Protein 4DRI (pdb70)

Radius of gyration: 18.86 Å; Cα contacts (8 Å, |Δi|>4): 406; chains: 2; bounding box: 32×55×46 Å

Secondary structure (DSSP, 8-state):
--SEE--TT-SSSEEEEEEE--S-S--PPTT-EEEEEEEEEETTS-EEEEGGGGTS-EEEETTSSSS-HHHHHHHTTPPTT-EEEEEE-GGGTTTTT-BTTTB-TT--EEEEEEEEEEE--/-TTS--HHHHHHHHHHHHHIIIIIT--HHHHHHHHHHHHHHHTT---SHHHHHHHHHHHHHHHHHHHHHHHHHHH--HHHHHHHHHHHHHHHHHH-

Structure (mmCIF, N/CA/C/O backbone):
data_4DRI
#
_entry.id   4DRI
#
_cell.length_a   59.503
_cell.length_b   59.554
_cell.length_c   67.787
_cell.angle_alpha   90.000
_cell.angle_beta   90.000
_cell.angle_gamma   90.000
#
_symmetry.space_group_name_H-M   'P 21 21 21'
#
loop_
_entity.id
_entity.type
_entity.pdbx_description
1 polymer 'Peptidyl-prolyl cis-trans isomerase FKBP5'
2 polymer 'Serine/threonine-protein kinase mTOR'
3 non-polymer 'RAPAMYCIN IMMUNOSUPPRESSANT DRUG'
4 water water
#
loop_
_atom_site.group_PDB
_atom_site.id
_atom_site.type_symbol
_atom_site.label_atom_id
_atom_site.label_alt_id
_atom_site.label_comp_id
_atom_site.label_asym_id
_atom_site.label_entity_id
_atom_site.label_seq_id
_atom_site.pdbx_PDB_ins_code
_atom_site.Cartn_x
_atom_site.Cartn_y
_atom_site.Cartn_z
_atom_site.occupancy
_atom_site.B_iso_or_equiv
_atom_site.auth_seq_id
_atom_site.auth_comp_id
_atom_site.auth_asym_id
_atom_site.auth_atom_id
_atom_site.pdbx_PDB_model_num
ATOM 1 N N . GLU A 1 24 ? 41.764 74.535 27.881 1.00 41.35 20 GLU A N 1
ATOM 2 C CA . GLU A 1 24 ? 40.948 73.448 27.284 1.00 36.23 20 GLU A CA 1
ATOM 3 C C . GLU A 1 24 ? 40.951 73.487 25.762 1.00 34.02 20 GLU A C 1
ATOM 4 O O . GLU A 1 24 ? 40.866 74.538 25.138 1.00 36.13 20 GLU A O 1
ATOM 10 N N . GLN A 1 25 ? 41.042 72.317 25.174 1.00 29.23 21 GLN A N 1
ATOM 11 C CA . GLN A 1 25 ? 41.056 72.201 23.737 1.00 26.64 21 GLN A CA 1
ATOM 12 C C . GLN A 1 25 ? 40.149 71.035 23.385 1.00 22.91 21 GLN A C 1
ATOM 13 O O . GLN A 1 25 ? 40.128 70.001 24.079 1.00 22.89 21 GLN A O 1
ATOM 19 N N . GLY A 1 26 ? 39.362 71.187 22.328 1.00 20.49 22 GLY A N 1
ATOM 20 C CA . GLY A 1 26 ? 38.477 70.132 21.901 1.00 17.79 22 GLY A CA 1
ATOM 21 C C . GLY A 1 26 ? 37.048 70.566 21.641 1.00 17.32 22 GLY A C 1
ATOM 22 O O . GLY A 1 26 ? 36.627 71.653 22.025 1.00 19.65 22 GLY A O 1
ATOM 23 N N . GLU A 1 27 ? 36.313 69.696 20.967 1.00 17.03 23 GLU A N 1
ATOM 24 C CA . GLU A 1 27 ? 34.923 69.951 20.586 1.00 18.55 23 GLU A CA 1
ATOM 25 C C . GLU A 1 27 ? 33.994 69.391 21.646 1.00 17.06 23 GLU A C 1
ATOM 26 O O . GLU A 1 27 ? 34.146 68.249 22.075 1.00 16.34 23 GLU A O 1
ATOM 32 N N . ASP A 1 28 ? 33.005 70.185 22.045 1.00 17.87 24 ASP A N 1
ATOM 33 C CA . ASP A 1 28 ? 32.074 69.761 23.063 1.00 18.06 24 ASP A CA 1
ATOM 34 C C . ASP A 1 28 ? 31.1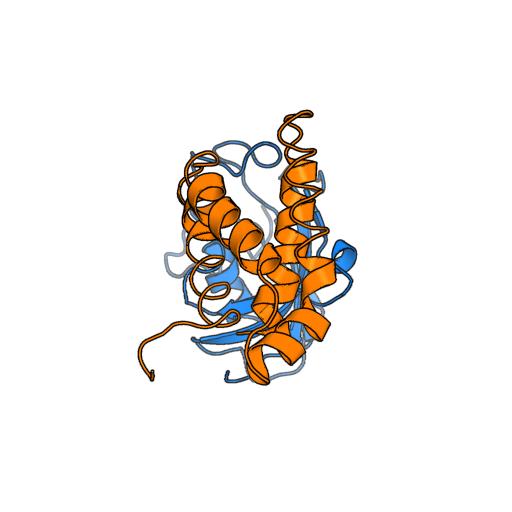41 68.749 22.449 1.00 18.35 24 ASP A C 1
ATOM 35 O O . ASP A 1 28 ? 30.433 69.065 21.473 1.00 22.20 24 ASP A O 1
ATOM 40 N N . ILE A 1 29 ? 31.157 67.539 23.014 1.00 17.14 25 ILE A N 1
ATOM 41 C CA . ILE A 1 29 ? 30.306 66.455 22.509 1.00 17.56 25 ILE A CA 1
ATOM 42 C C . ILE A 1 29 ? 29.171 66.105 23.482 1.00 18.59 25 ILE A C 1
ATOM 43 O O . ILE A 1 29 ? 28.460 65.117 23.272 1.00 20.49 25 ILE A O 1
ATOM 48 N N . THR A 1 30 ? 28.959 66.927 24.524 1.00 18.24 26 THR A N 1
ATOM 49 C CA . THR A 1 30 ? 27.885 66.641 25.465 1.00 18.70 26 THR A CA 1
ATOM 50 C C . THR A 1 30 ? 26.556 67.054 24.870 1.00 21.63 26 THR A C 1
ATOM 51 O O . THR A 1 30 ? 26.466 68.055 24.129 1.00 22.48 26 THR A O 1
ATOM 55 N N . SER A 1 31 ? 25.500 66.348 25.272 1.00 22.92 27 SER A N 1
ATOM 56 C CA . SER A 1 31 ? 24.181 66.681 24.795 1.00 27.18 27 SER A CA 1
ATOM 57 C C . SER A 1 31 ? 23.717 68.013 25.410 1.00 28.94 27 SER A C 1
ATOM 58 O O . SER A 1 31 ? 22.974 68.770 24.765 1.00 32.22 27 SER A O 1
ATOM 61 N N . LYS A 1 32 ? 24.164 68.320 26.630 1.00 28.80 28 LYS A N 1
ATOM 62 C CA . LYS A 1 32 ? 23.792 69.581 27.295 1.00 30.19 28 LYS A CA 1
ATOM 63 C C . LYS A 1 32 ? 24.607 70.782 26.816 1.00 29.54 28 LYS A C 1
ATOM 64 O O . LYS A 1 32 ? 24.272 71.938 27.161 1.00 32.03 28 LYS A O 1
ATOM 70 N N . LYS A 1 33 ? 25.664 70.507 26.043 1.00 27.73 29 LYS A N 1
ATOM 71 C CA . LYS A 1 33 ? 26.605 71.530 25.583 1.00 27.26 29 LYS A CA 1
ATOM 72 C C . LYS A 1 33 ? 27.135 72.349 26.761 1.00 26.34 29 LYS A C 1
ATOM 73 O O . LYS A 1 33 ? 27.171 73.566 26.740 1.00 30.72 29 LYS A O 1
ATOM 79 N N . ASP A 1 34 ? 27.560 71.630 27.805 1.00 23.43 30 ASP A N 1
ATOM 80 C CA . ASP A 1 34 ? 28.131 72.240 28.996 1.00 23.67 30 ASP A CA 1
ATOM 81 C C . ASP A 1 34 ? 29.673 72.125 29.075 1.00 21.68 30 ASP A C 1
ATOM 82 O O . ASP A 1 34 ? 30.271 72.378 30.136 1.00 22.64 30 ASP A O 1
ATOM 87 N N . ARG A 1 35 ? 30.315 71.744 27.965 1.00 20.55 31 ARG A N 1
ATOM 88 C CA . ARG A 1 35 ? 31.777 71.596 27.886 1.00 20.53 31 ARG A CA 1
ATOM 89 C C . ARG A 1 35 ? 32.313 70.527 28.836 1.00 18.83 31 ARG A C 1
ATOM 90 O O . ARG A 1 35 ? 33.475 70.529 29.215 1.00 20.25 31 ARG A O 1
ATOM 98 N N . GLY A 1 36 ? 31.432 69.602 29.205 1.00 16.52 32 GLY A N 1
ATOM 99 C CA . GLY A 1 36 ? 31.804 68.539 30.117 1.00 16.05 32 GLY A CA 1
ATOM 100 C C . GLY A 1 36 ? 32.693 67.444 29.556 1.00 14.49 32 GLY A C 1
ATOM 101 O O . GLY A 1 36 ? 33.373 66.803 30.330 1.00 15.45 32 GLY A O 1
ATOM 102 N N . VAL A 1 37 ? 32.652 67.286 28.233 1.00 14.07 33 VAL A N 1
ATOM 103 C CA . VAL A 1 37 ? 33.453 66.279 27.555 1.00 13.70 33 VAL A CA 1
ATOM 104 C C . VAL A 1 37 ? 33.872 66.943 26.249 1.00 13.35 33 VAL A C 1
ATOM 105 O O . VAL A 1 37 ? 33.019 67.278 25.408 1.00 15.13 33 VAL A O 1
ATOM 109 N N . LEU A 1 38 ? 35.178 67.167 26.090 1.00 14.01 34 LEU A N 1
ATOM 110 C CA . LEU A 1 38 ? 35.736 67.800 24.890 1.00 13.49 34 LEU A CA 1
ATOM 111 C C . LEU A 1 38 ? 36.598 66.790 24.106 1.00 13.10 34 LEU A C 1
ATOM 112 O O . LEU A 1 38 ? 37.448 66.118 24.715 1.00 14.32 34 LEU A O 1
ATOM 117 N N . LYS A 1 39 ? 36.315 66.656 22.801 1.00 13.75 35 LYS A N 1
ATOM 118 C CA . LYS A 1 39 ? 36.939 65.608 21.991 1.00 13.92 35 LYS A CA 1
ATOM 119 C C . LYS A 1 39 ? 37.869 66.193 20.940 1.00 14.26 35 LYS A C 1
ATOM 120 O O . LYS A 1 39 ? 37.536 67.180 20.290 1.00 15.83 35 LYS A O 1
ATOM 126 N N . ILE A 1 40 ? 38.991 65.519 20.737 1.00 13.88 36 ILE A N 1
ATOM 127 C CA . ILE A 1 40 ? 39.917 65.791 19.632 1.00 14.24 36 ILE A CA 1
ATOM 128 C C . ILE A 1 40 ? 40.175 64.454 18.887 1.00 14.28 36 ILE A C 1
ATOM 129 O O . ILE A 1 40 ? 40.454 63.414 19.537 1.00 14.58 36 ILE A O 1
ATOM 134 N N . VAL A 1 41 ? 40.100 64.482 17.560 1.00 15.29 37 VAL A N 1
ATOM 135 C CA . VAL A 1 41 ? 40.433 63.295 16.775 1.00 15.39 37 VAL A CA 1
ATOM 136 C C . VAL A 1 41 ? 41.939 63.304 16.472 1.00 15.70 37 VAL A C 1
ATOM 137 O O . VAL A 1 41 ? 42.465 64.245 15.871 1.00 17.49 37 VAL A O 1
ATOM 141 N N . LYS A 1 42 ? 42.622 62.263 16.956 1.00 14.70 38 LYS A N 1
ATOM 142 C CA . LYS A 1 42 ? 44.088 62.091 16.743 1.00 16.30 38 LYS A CA 1
ATOM 143 C C . LYS A 1 42 ? 44.386 61.236 15.533 1.00 17.05 38 LYS A C 1
ATOM 144 O O . LYS A 1 42 ? 45.371 61.483 14.828 1.00 18.15 38 LYS A O 1
ATOM 150 N N . ARG A 1 43 ? 43.505 60.269 15.267 1.00 15.76 39 ARG A N 1
ATOM 151 C CA . ARG A 1 43 ? 43.582 59.476 14.032 1.00 17.24 39 ARG A CA 1
ATOM 152 C C . ARG A 1 43 ? 42.183 59.188 13.532 1.00 16.68 39 ARG A C 1
ATOM 153 O O . ARG A 1 43 ? 41.353 58.667 14.288 1.00 16.22 39 ARG A O 1
ATOM 161 N N . VAL A 1 44 ? 41.908 59.541 12.290 1.00 17.90 40 VAL A N 1
ATOM 162 C CA . VAL A 1 44 ? 40.609 59.261 11.697 1.00 20.24 40 VAL A CA 1
ATOM 163 C C . VAL A 1 44 ? 40.427 57.756 11.514 1.00 20.66 40 VAL A C 1
ATOM 164 O O . VAL A 1 44 ? 41.355 57.061 11.087 1.00 21.70 40 VAL A O 1
ATOM 168 N N . GLY A 1 45 ? 39.235 57.257 11.842 1.00 20.35 41 GLY A N 1
ATOM 169 C CA . GLY A 1 45 ? 38.941 55.854 11.687 1.00 23.37 41 GLY A CA 1
ATOM 170 C C . GLY A 1 45 ? 38.325 55.520 10.345 1.00 27.79 41 GLY A C 1
ATOM 171 O O . GLY A 1 45 ? 38.381 56.321 9.412 1.00 27.16 41 GLY A O 1
ATOM 172 N N . ASN A 1 46 ? 37.784 54.298 10.286 1.00 30.94 42 ASN A N 1
ATOM 173 C CA . ASN A 1 46 ? 37.143 53.700 9.114 1.00 38.31 42 ASN A CA 1
ATOM 174 C C . ASN A 1 46 ? 35.793 53.172 9.559 1.00 42.10 42 ASN A C 1
ATOM 175 O O . ASN A 1 46 ? 35.678 52.001 9.912 1.00 45.95 42 ASN A O 1
ATOM 180 N N . GLY A 1 47 ? 34.780 54.019 9.582 1.00 42.64 43 GLY A N 1
ATOM 181 C CA . GLY A 1 47 ? 33.443 53.516 9.390 1.00 49.53 43 GLY A CA 1
ATOM 182 C C . GLY A 1 47 ? 32.695 54.467 8.499 1.00 52.37 43 GLY A C 1
ATOM 183 O O . GLY A 1 47 ? 33.274 55.355 7.864 1.00 51.71 43 GLY A O 1
ATOM 184 N N . GLU A 1 48 ? 31.405 54.221 8.405 1.00 45.18 44 GLU A N 1
ATOM 185 C CA . GLU A 1 48 ? 30.452 55.299 8.462 1.00 45.64 44 GLU A CA 1
ATOM 186 C C . GLU A 1 48 ? 29.997 55.133 9.906 1.00 41.22 44 GLU A C 1
ATOM 187 O O . GLU A 1 48 ? 29.639 56.095 10.584 1.00 42.12 44 GLU A O 1
ATOM 189 N N . GLU A 1 49 ? 30.130 53.903 10.407 1.00 37.24 45 GLU A N 1
ATOM 190 C CA . GLU A 1 49 ? 29.383 53.438 11.565 1.00 33.16 45 GLU A CA 1
ATOM 191 C C . GLU A 1 49 ? 30.065 53.735 12.878 1.00 29.14 45 GLU A C 1
ATOM 192 O O . GLU A 1 49 ? 31.261 53.541 13.033 1.00 28.17 45 GLU A O 1
ATOM 194 N N . THR A 1 50 ? 29.265 54.178 13.838 1.00 27.03 46 THR A N 1
ATOM 195 C CA . THR A 1 50 ? 29.703 54.341 15.229 1.00 23.36 46 THR A CA 1
ATOM 196 C C . THR A 1 50 ? 28.986 53.215 15.996 1.00 22.24 46 THR A C 1
ATOM 197 O O . THR A 1 50 ? 27.948 52.725 15.547 1.00 23.16 46 THR A O 1
ATOM 201 N N . PRO A 1 51 ? 29.545 52.784 17.128 1.00 19.15 47 PRO A N 1
ATOM 202 C CA . PRO A 1 51 ? 28.867 51.717 17.912 1.00 19.75 47 PRO A CA 1
ATOM 203 C C . PRO A 1 51 ? 27.538 52.115 18.464 1.00 19.75 47 PRO A C 1
ATOM 204 O O . PRO A 1 51 ? 27.283 53.295 18.751 1.00 21.86 47 PRO A O 1
ATOM 208 N N . MET A 1 52 ? 26.669 51.130 18.582 1.00 19.14 48 MET A N 1
ATOM 209 C CA . MET A 1 52 ? 25.323 51.354 19.061 1.00 19.54 48 MET A CA 1
ATOM 210 C C . MET A 1 52 ? 25.184 50.983 20.525 1.00 16.48 48 MET A C 1
ATOM 211 O O . MET A 1 52 ? 26.025 50.257 21.082 1.00 16.20 48 MET A O 1
ATOM 216 N N . ILE A 1 53 ? 24.097 51.446 21.131 1.00 16.85 49 ILE A N 1
ATOM 217 C CA . ILE A 1 53 ? 23.849 51.149 22.543 1.00 16.21 49 ILE A CA 1
ATOM 218 C C . ILE A 1 53 ? 23.952 49.634 22.738 1.00 16.37 49 ILE A C 1
ATOM 219 O O . ILE A 1 53 ? 23.411 48.857 21.961 1.00 17.74 49 ILE A O 1
ATOM 224 N N . GLY A 1 54 ? 24.649 49.235 23.792 1.00 16.98 50 GLY A N 1
ATOM 225 C CA . GLY A 1 54 ? 24.742 47.816 24.138 1.00 17.51 50 GLY A CA 1
ATOM 226 C C . GLY A 1 54 ? 25.832 47.054 23.425 1.00 16.32 50 GLY A C 1
ATOM 227 O O . GLY A 1 54 ? 26.080 45.883 23.766 1.00 19.47 50 GLY A O 1
ATOM 228 N N . ASP A 1 55 ? 26.424 47.653 22.414 1.00 14.80 51 ASP A N 1
ATOM 229 C CA . ASP A 1 55 ? 27.497 46.948 21.692 1.00 15.69 51 ASP A CA 1
ATOM 230 C C . ASP A 1 55 ? 28.620 46.626 22.643 1.00 16.06 51 ASP A C 1
ATOM 231 O O . ASP A 1 55 ? 28.934 47.411 23.580 1.00 15.98 51 ASP A O 1
ATOM 236 N N . LYS A 1 56 ? 29.321 45.522 22.337 1.00 16.70 52 LYS A N 1
ATOM 237 C CA . LYS A 1 56 ? 30.583 45.209 23.038 1.00 16.57 52 LYS A CA 1
ATOM 238 C C . LYS A 1 56 ? 31.661 45.948 22.279 1.00 15.96 52 LYS A C 1
ATOM 239 O O . LYS A 1 56 ? 31.829 45.784 21.077 1.00 17.86 52 LYS A O 1
ATOM 245 N N . VAL A 1 57 ? 32.419 46.747 23.028 1.00 15.69 53 VAL A N 1
ATOM 246 C CA . VAL A 1 57 ? 33.395 47.613 22.416 1.00 16.46 53 VAL A CA 1
ATOM 247 C C . VAL A 1 57 ? 34.773 47.206 22.948 1.00 15.85 53 VAL A C 1
ATOM 248 O O . VAL A 1 57 ? 34.903 46.880 24.128 1.00 17.62 53 VAL A O 1
ATOM 252 N N . TYR A 1 58 ? 35.775 47.240 22.082 1.00 15.03 54 TYR A N 1
ATOM 253 C CA . TYR A 1 58 ? 37.144 46.827 22.417 1.00 16.20 54 TYR A CA 1
ATOM 254 C C . TYR A 1 58 ? 38.048 48.008 22.150 1.00 15.51 54 TYR A C 1
ATOM 255 O O . TYR A 1 58 ? 38.057 48.503 21.000 1.00 16.03 54 TYR A O 1
ATOM 264 N N . VAL A 1 59 ? 38.822 48.429 23.152 1.00 14.21 55 VAL A N 1
ATOM 265 C CA . VAL A 1 59 ? 39.652 49.643 23.014 1.00 14.11 55 VAL A CA 1
ATOM 266 C C . VAL A 1 59 ? 41.010 49.427 23.605 1.00 14.45 55 VAL A C 1
ATOM 267 O O . VAL A 1 59 ? 41.231 48.502 24.412 1.00 16.03 55 VAL A O 1
ATOM 271 N N . HIS A 1 60 ? 41.963 50.258 23.183 1.00 13.13 56 HIS A N 1
ATOM 272 C CA . HIS A 1 60 ? 43.112 50.559 24.052 1.00 15.16 56 HIS A CA 1
ATOM 273 C C . HIS A 1 60 ? 42.975 51.970 24.552 1.00 14.38 56 HIS A C 1
ATOM 274 O O . HIS A 1 60 ? 42.301 52.805 23.950 1.00 13.87 56 HIS A O 1
ATOM 281 N N . TYR A 1 61 ? 43.577 52.244 25.705 1.00 13.12 57 TYR A N 1
ATOM 282 C CA . TYR A 1 61 ? 43.434 53.588 26.266 1.00 11.89 57 TYR A CA 1
ATOM 283 C C . TYR A 1 61 ? 44.581 53.924 27.195 1.00 11.56 57 TYR A C 1
ATOM 284 O O . TYR A 1 61 ? 45.302 53.058 27.697 1.00 13.03 57 TYR A O 1
ATOM 293 N N . LYS A 1 62 ? 44.718 55.216 27.417 1.00 11.71 58 LYS A N 1
ATOM 294 C CA . LYS A 1 62 ? 45.645 55.757 28.439 1.00 13.19 58 LYS A CA 1
ATOM 295 C C . LYS A 1 62 ? 44.855 56.837 29.179 1.00 12.94 58 LYS A C 1
ATOM 296 O O . LYS A 1 62 ? 44.155 57.624 28.518 1.00 13.76 58 LYS A O 1
ATOM 302 N N . GLY A 1 63 ? 45.039 56.936 30.496 1.00 12.16 59 GLY A N 1
ATOM 303 C CA . GLY A 1 63 ? 44.358 57.930 31.299 1.00 11.82 59 GLY A CA 1
ATOM 304 C C . GLY A 1 63 ? 45.400 58.753 32.006 1.00 12.73 59 GLY A C 1
ATOM 305 O O . GLY A 1 63 ? 46.352 58.198 32.579 1.00 13.89 59 GLY A O 1
ATOM 306 N N . LYS A 1 64 ? 45.183 60.054 32.014 1.00 12.46 60 LYS A N 1
ATOM 307 C CA . LYS A 1 64 ? 46.085 61.027 32.676 1.00 13.34 60 LYS A CA 1
ATOM 308 C C . LYS A 1 64 ? 45.299 62.062 33.467 1.00 13.68 60 LYS A C 1
ATOM 309 O O . LYS A 1 64 ? 44.164 62.402 33.093 1.00 14.60 60 LYS A O 1
ATOM 315 N N . LEU A 1 65 ? 45.876 62.529 34.571 1.00 15.24 61 LEU A N 1
ATOM 316 C CA . LEU A 1 65 ? 45.310 63.652 35.297 1.00 16.14 61 LEU A CA 1
ATOM 317 C C . LEU A 1 65 ? 45.629 64.933 34.532 1.00 19.11 61 LEU A C 1
ATOM 318 O O . LEU A 1 65 ? 46.420 64.926 33.570 1.00 19.95 61 LEU A O 1
ATOM 323 N N . SER A 1 66 ? 45.069 66.047 35.000 1.00 20.84 62 SER A N 1
ATOM 324 C CA . SER A 1 66 ? 45.135 67.317 34.269 1.00 24.53 62 SER A CA 1
ATOM 325 C C . SER A 1 66 ? 46.559 67.857 34.237 1.00 26.46 62 SER A C 1
ATOM 326 O O . SER A 1 66 ? 46.870 68.762 33.441 1.00 29.66 62 SER A O 1
ATOM 329 N N . ASN A 1 67 ? 47.427 67.371 35.124 1.00 26.06 63 ASN A N 1
ATOM 330 C CA . ASN A 1 67 ? 48.820 67.771 35.123 1.00 28.08 63 ASN A CA 1
ATOM 331 C C . ASN A 1 67 ? 49.693 66.870 34.267 1.00 27.34 63 ASN A C 1
ATOM 332 O O . ASN A 1 67 ? 50.918 67.008 34.261 1.00 29.06 63 ASN A O 1
ATOM 337 N N . GLY A 1 68 ? 49.049 65.939 33.564 1.00 25.23 64 GLY A N 1
ATOM 338 C CA . GLY A 1 68 ? 49.724 65.026 32.631 1.00 25.83 64 GLY A CA 1
ATOM 339 C C . GLY A 1 68 ? 50.253 63.736 33.244 1.00 25.68 64 GLY A C 1
ATOM 340 O O . GLY A 1 68 ? 50.864 62.924 32.563 1.00 27.30 64 GLY A O 1
ATOM 341 N N . LYS A 1 69 ? 50.022 63.551 34.532 1.00 23.98 65 LYS A N 1
ATOM 342 C CA . LYS A 1 69 ? 50.435 62.321 35.184 1.00 24.53 65 LYS A CA 1
ATOM 343 C C . LYS A 1 69 ? 49.548 61.138 34.756 1.00 22.28 65 LYS A C 1
ATOM 344 O O . LYS A 1 69 ? 48.345 61.155 34.947 1.00 19.86 65 LYS A O 1
ATOM 350 N N . LYS A 1 70 ? 50.173 60.089 34.236 1.00 22.13 66 LYS A N 1
ATOM 351 C CA . LYS A 1 70 ? 49.468 58.866 33.864 1.00 21.33 66 LYS A CA 1
ATOM 352 C C . LYS A 1 70 ? 48.934 58.177 35.101 1.00 20.46 66 LYS A C 1
ATOM 353 O O . LYS A 1 70 ? 49.667 57.983 36.104 1.00 22.19 66 LYS A O 1
ATOM 359 N N . PHE A 1 71 ? 47.682 57.730 35.029 1.00 18.32 67 PHE A N 1
ATOM 360 C CA . PHE A 1 71 ? 47.135 56.862 36.067 1.00 17.32 67 PHE A CA 1
ATOM 361 C C . PHE A 1 71 ? 46.775 55.481 35.552 1.00 17.27 67 PHE A C 1
ATOM 362 O O . PHE A 1 71 ? 46.643 54.546 36.350 1.00 19.10 67 PHE A O 1
ATOM 370 N N . ASP A 1 72 ? 46.688 55.307 34.227 1.00 14.56 68 ASP A N 1
ATOM 371 C CA . ASP A 1 72 ? 46.452 53.932 33.752 1.00 15.40 68 ASP A CA 1
ATOM 372 C C . ASP A 1 72 ? 46.760 53.829 32.260 1.00 14.83 68 ASP A C 1
ATOM 373 O O . ASP A 1 72 ? 46.652 54.821 31.545 1.00 15.07 68 ASP A O 1
ATOM 378 N N . SER A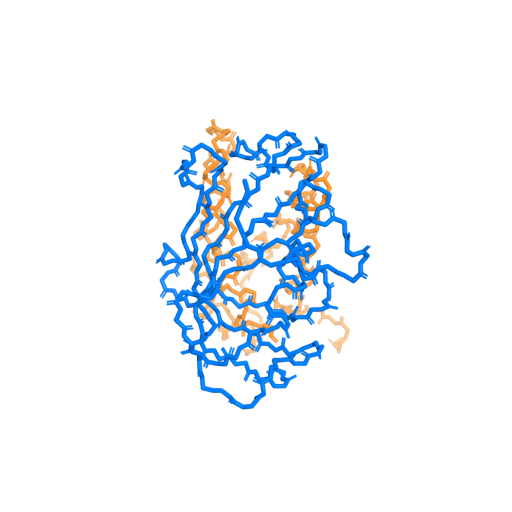 1 73 ? 47.063 52.617 31.805 1.00 15.28 69 SER A N 1
ATOM 379 C CA . SER A 1 73 ? 47.204 52.248 30.363 1.00 17.16 69 SER A CA 1
ATOM 380 C C . SER A 1 73 ? 46.666 50.857 30.164 1.00 17.46 69 SER A C 1
ATOM 381 O O . SER A 1 73 ? 47.066 49.951 30.898 1.00 19.17 69 SER A O 1
ATOM 384 N N . SER A 1 74 ? 45.758 50.676 29.203 1.00 17.18 70 SER A N 1
ATOM 385 C CA . SER A 1 74 ? 45.141 49.370 28.914 1.00 19.51 70 SER A CA 1
ATOM 386 C C . SER A 1 74 ? 46.148 48.300 28.646 1.00 21.78 70 SER A C 1
ATOM 387 O O . SER A 1 74 ? 45.891 47.124 28.943 1.00 21.60 70 SER A O 1
ATOM 390 N N . HIS A 1 75 ? 47.294 48.663 28.055 1.00 22.16 71 HIS A N 1
ATOM 391 C CA . HIS A 1 75 ? 48.279 47.682 27.630 1.00 25.45 71 HIS A CA 1
ATOM 392 C C . HIS A 1 75 ? 48.870 46.860 28.765 1.00 27.00 71 HIS A C 1
ATOM 393 O O . HIS A 1 75 ? 49.438 45.781 28.546 1.00 29.11 71 HIS A O 1
ATOM 400 N N . ASP A 1 76 ? 48.719 47.359 29.992 1.00 26.75 72 ASP A N 1
ATOM 401 C CA . ASP A 1 76 ? 49.291 46.629 31.144 1.00 28.82 72 ASP A CA 1
ATOM 402 C C . ASP A 1 76 ? 48.466 45.359 31.435 1.00 28.86 72 ASP A C 1
ATOM 403 O O . ASP A 1 76 ? 48.925 44.470 32.156 1.00 30.58 72 ASP A O 1
ATOM 408 N N . ARG A 1 77 ? 47.257 45.279 30.864 1.00 27.28 73 ARG A N 1
ATOM 409 C CA . ARG A 1 77 ? 46.426 44.053 30.990 1.00 27.50 73 ARG A CA 1
ATOM 410 C C . ARG A 1 77 ? 46.622 43.065 29.833 1.00 28.82 73 ARG A C 1
ATOM 411 O O . ARG A 1 77 ? 46.019 41.982 29.828 1.00 29.27 73 ARG A O 1
ATOM 419 N N . ASN A 1 78 ? 47.460 43.442 28.865 1.00 29.03 74 ASN A N 1
ATOM 420 C CA . ASN A 1 78 ? 47.924 42.547 27.796 1.00 31.04 74 ASN A CA 1
ATOM 421 C C . ASN A 1 78 ? 46.857 42.144 26.772 1.00 29.79 74 ASN A C 1
ATOM 422 O O . ASN A 1 78 ? 47.091 41.235 25.958 1.00 30.99 74 ASN A O 1
ATOM 427 N N . GLU A 1 79 ? 45.707 42.828 26.800 1.00 26.88 75 GLU A N 1
ATOM 428 C CA . GLU A 1 79 ? 44.673 42.611 25.768 1.00 25.86 75 GLU A CA 1
ATOM 429 C C . GLU A 1 79 ? 43.778 43.825 25.767 1.00 23.54 75 GLU A C 1
ATOM 430 O O . GLU A 1 79 ? 43.808 44.578 26.714 1.00 23.60 75 GLU A O 1
ATOM 436 N N . PRO A 1 80 ? 43.018 44.052 24.680 1.00 23.27 76 PRO A N 1
ATOM 437 C CA . PRO A 1 80 ? 42.113 45.189 24.677 1.00 19.27 76 PRO A CA 1
ATOM 438 C C . PRO A 1 80 ? 41.125 45.197 25.834 1.00 18.27 76 PRO A C 1
ATOM 439 O O . PRO A 1 80 ? 40.658 44.134 26.268 1.00 19.91 76 PRO A O 1
ATOM 443 N N . PHE A 1 81 ? 40.853 46.406 26.284 1.00 14.49 77 PHE A N 1
ATOM 444 C CA . PHE A 1 81 ? 39.833 46.631 27.314 1.00 13.97 77 PHE A CA 1
ATOM 445 C C . PHE A 1 81 ? 38.474 46.485 26.644 1.00 15.41 77 PHE A C 1
ATOM 446 O O . PHE A 1 81 ? 38.267 46.973 25.538 1.00 15.57 77 PHE A O 1
ATOM 454 N N . VAL A 1 82 ? 37.547 45.788 27.294 1.00 14.95 78 VAL A N 1
ATOM 455 C CA . VAL A 1 82 ? 36.207 45.526 26.707 1.00 15.85 78 VAL A CA 1
ATOM 456 C C . VAL A 1 82 ? 35.133 45.954 27.687 1.00 14.65 78 VAL A C 1
ATOM 457 O O . VAL A 1 82 ? 35.223 45.726 28.893 1.00 15.55 78 VAL A O 1
ATOM 461 N N . PHE A 1 83 ? 34.100 46.619 27.154 1.00 13.99 79 PHE A N 1
ATOM 462 C CA . PHE A 1 83 ? 32.943 46.940 27.985 1.00 13.74 79 PHE A CA 1
ATOM 463 C C . PHE A 1 83 ? 31.715 47.040 27.072 1.00 14.45 79 PHE A C 1
ATOM 464 O O . PHE A 1 83 ? 31.847 46.985 25.842 1.00 15.23 79 PHE A O 1
ATOM 472 N N . SER A 1 84 ? 30.523 47.082 27.656 1.00 14.67 80 SER A N 1
ATOM 473 C CA . SER A 1 84 ? 29.279 47.224 26.891 1.00 15.55 80 SER A CA 1
ATOM 474 C C . SER A 1 84 ? 28.848 48.674 26.932 1.00 15.27 80 SER A C 1
ATOM 475 O O . SER A 1 84 ? 28.706 49.250 28.015 1.00 15.04 80 SER A O 1
ATOM 478 N N . LEU A 1 85 ? 28.695 49.257 25.756 1.00 13.87 81 LEU A N 1
ATOM 479 C CA . LEU A 1 85 ? 28.451 50.695 25.617 1.00 14.39 81 LEU A CA 1
ATOM 480 C C . LEU A 1 85 ? 27.040 51.101 26.057 1.00 13.65 81 LEU A C 1
ATOM 481 O O . LEU A 1 85 ? 26.049 50.416 25.772 1.00 15.89 81 LEU A O 1
ATOM 486 N N . GLY A 1 86 ? 26.957 52.265 26.715 1.00 14.41 82 GLY A N 1
ATOM 487 C CA . GLY A 1 86 ? 25.670 52.893 27.024 1.00 17.08 82 GLY A CA 1
ATOM 488 C C . GLY A 1 86 ? 24.893 52.272 28.163 1.00 17.11 82 GLY A C 1
ATOM 489 O O . GLY A 1 86 ? 23.681 52.477 28.282 1.00 20.33 82 GLY A O 1
ATOM 490 N N . LYS A 1 87 ? 25.614 51.531 29.027 1.00 17.63 83 LYS A N 1
ATOM 491 C CA . LYS A 1 87 ? 25.040 50.831 30.176 1.00 18.93 83 LYS A CA 1
ATOM 492 C C . LYS A 1 87 ? 25.539 51.386 31.518 1.00 17.63 83 LYS A C 1
ATOM 493 O O . LYS A 1 87 ? 25.108 50.903 32.578 1.00 19.62 83 LYS A O 1
ATOM 499 N N . GLY A 1 88 ? 26.357 52.439 31.490 1.00 16.95 84 GLY A N 1
ATOM 500 C CA . GLY A 1 88 ? 26.898 52.955 32.761 1.00 17.32 84 GLY A CA 1
ATOM 501 C C . GLY A 1 88 ? 27.923 52.017 33.376 1.00 16.93 84 GLY A C 1
ATOM 502 O O . GLY A 1 88 ? 28.173 52.070 34.591 1.00 18.30 84 GLY A O 1
ATOM 503 N N . GLN A 1 89 ? 28.517 51.157 32.546 1.00 14.85 85 GLN A N 1
ATOM 504 C CA . GLN A 1 89 ? 29.6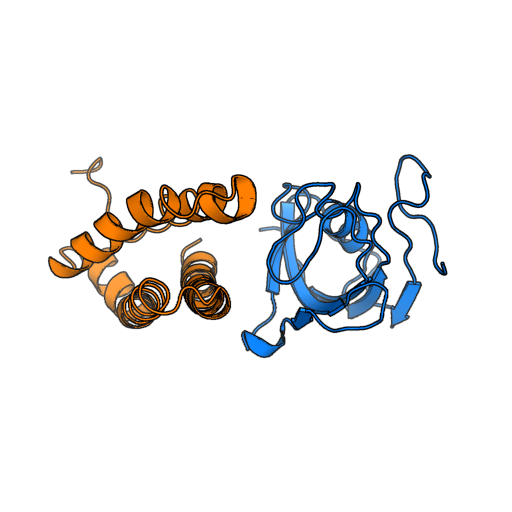01 50.313 33.073 1.00 14.87 85 GLN A CA 1
ATOM 505 C C . GLN A 1 89 ? 30.850 51.126 33.329 1.00 13.45 85 GLN A C 1
ATOM 506 O O . GLN A 1 89 ? 31.693 50.765 34.169 1.00 13.92 85 GLN A O 1
ATOM 512 N N . VAL A 1 90 ? 30.987 52.177 32.547 1.00 13.29 86 VAL A N 1
ATOM 513 C CA . VAL A 1 90 ? 32.100 53.102 32.634 1.00 12.66 86 VAL A CA 1
ATOM 514 C C . VAL A 1 90 ? 31.618 54.517 32.918 1.00 13.00 86 VAL A C 1
ATOM 515 O O . VAL A 1 90 ? 30.435 54.798 32.900 1.00 14.06 86 VAL A O 1
ATOM 519 N N . ILE A 1 91 ? 32.576 55.402 33.226 1.00 12.89 87 ILE A N 1
ATOM 520 C CA . ILE A 1 91 ? 32.180 56.796 33.515 1.00 12.16 87 ILE A CA 1
ATOM 521 C C . ILE A 1 91 ? 31.434 57.425 32.322 1.00 12.22 87 ILE A C 1
ATOM 522 O O . ILE A 1 91 ? 31.575 56.980 31.168 1.00 12.37 87 ILE A O 1
ATOM 527 N N . LYS A 1 92 ? 30.625 58.435 32.640 1.00 12.47 88 LYS A N 1
ATOM 528 C CA . LYS A 1 92 ? 29.774 59.021 31.595 1.00 13.16 88 LYS A CA 1
ATOM 529 C C . LYS A 1 92 ? 30.560 59.496 30.379 1.00 12.85 88 LYS A C 1
ATOM 530 O O . LYS A 1 92 ? 30.088 59.385 29.245 1.00 13.54 88 LYS A O 1
ATOM 536 N N . ALA A 1 93 ? 31.717 60.115 30.620 1.00 12.54 89 ALA A N 1
ATOM 537 C CA . ALA A 1 93 ? 32.479 60.629 29.494 1.00 12.56 89 ALA A CA 1
ATOM 538 C C . ALA A 1 93 ? 32.810 59.563 28.497 1.00 11.96 89 ALA A C 1
ATOM 539 O O . ALA A 1 93 ? 32.911 59.881 27.294 1.00 13.19 89 ALA A O 1
ATOM 541 N N . TRP A 1 94 ? 33.060 58.329 28.957 1.00 11.72 90 TRP A N 1
ATOM 542 C CA . TRP A 1 94 ? 33.366 57.271 28.025 1.00 11.06 90 TRP A CA 1
ATOM 543 C C . TRP A 1 94 ? 32.129 56.828 27.249 1.00 11.23 90 TRP A C 1
ATOM 544 O O . TRP A 1 94 ? 32.195 56.541 26.041 1.00 12.80 90 TRP A O 1
ATOM 555 N N . ASP A 1 95 ? 30.992 56.688 27.963 1.00 11.34 91 ASP A N 1
ATOM 556 C CA . ASP A 1 95 ? 29.753 56.256 27.240 1.00 12.85 91 ASP A CA 1
ATOM 557 C C . ASP A 1 95 ? 29.435 57.280 26.163 1.00 13.03 91 ASP A C 1
ATOM 558 O O . ASP A 1 95 ? 29.059 56.918 25.046 1.00 15.93 91 ASP A O 1
ATOM 563 N N . ILE A 1 96 ? 29.612 58.576 26.478 1.00 13.41 92 ILE A N 1
ATOM 564 C CA . ILE A 1 96 ? 29.352 59.638 25.488 1.00 13.67 92 ILE A CA 1
ATOM 565 C C . ILE A 1 96 ? 30.431 59.640 24.387 1.00 13.26 92 ILE A C 1
ATOM 566 O O . ILE A 1 96 ? 30.112 59.681 23.195 1.00 14.50 92 ILE A O 1
ATOM 571 N N . GLY A 1 97 ? 31.689 59.576 24.809 1.00 13.40 93 GLY A N 1
ATOM 572 C CA . GLY A 1 97 ? 32.782 59.708 23.829 1.00 12.89 93 GLY A CA 1
ATOM 573 C C . GLY A 1 97 ? 32.905 58.534 22.889 1.00 13.16 93 GLY A C 1
ATOM 574 O O . GLY A 1 97 ? 33.080 58.706 21.672 1.00 13.62 93 GLY A O 1
ATOM 575 N N . VAL A 1 98 ? 32.866 57.321 23.442 1.00 12.26 94 VAL A N 1
ATOM 576 C CA . VAL A 1 98 ? 33.075 56.162 22.562 1.00 12.46 94 VAL A CA 1
ATOM 577 C C . VAL A 1 98 ? 31.914 56.055 21.562 1.00 14.20 94 VAL A C 1
ATOM 578 O O . VAL A 1 98 ? 32.133 55.561 20.442 1.00 14.73 94 VAL A O 1
ATOM 582 N N . ALA A 1 99 ? 30.703 56.464 21.957 1.00 14.04 95 ALA A N 1
ATOM 583 C CA . ALA A 1 99 ? 29.572 56.412 21.021 1.00 14.38 95 ALA A CA 1
ATOM 584 C C . ALA A 1 99 ? 29.749 57.278 19.751 1.00 15.89 95 ALA A C 1
ATOM 585 O O . ALA A 1 99 ? 29.003 57.133 18.786 1.00 17.57 95 ALA A O 1
ATOM 587 N N . THR A 1 100 ? 30.704 58.217 19.805 1.00 15.45 96 THR A N 1
ATOM 588 C CA . THR A 1 100 ? 30.960 59.088 18.657 1.00 16.09 96 THR A CA 1
ATOM 589 C C . THR A 1 100 ? 32.080 58.587 17.761 1.00 15.50 96 THR A C 1
ATOM 590 O O . THR A 1 100 ? 32.348 59.209 16.741 1.00 17.65 96 THR A O 1
ATOM 594 N N . MET A 1 101 ? 32.746 57.511 18.163 1.00 15.40 97 MET A N 1
ATOM 595 C CA . MET A 1 101 ? 33.946 57.059 17.442 1.00 15.47 97 MET A CA 1
ATOM 596 C C . MET A 1 101 ? 33.659 56.065 16.317 1.00 16.81 97 MET A C 1
ATOM 597 O O . MET A 1 101 ? 32.734 55.275 16.408 1.00 17.56 97 MET A O 1
ATOM 602 N N . LYS A 1 102 ? 34.529 56.052 15.319 1.00 17.40 98 LYS A N 1
ATOM 603 C CA . LYS A 1 102 ? 34.532 55.046 14.261 1.00 18.78 98 LYS A CA 1
ATOM 604 C C . LYS A 1 102 ? 35.617 54.001 14.527 1.00 17.98 98 LYS A C 1
ATOM 605 O O . LYS A 1 102 ? 36.590 54.267 15.226 1.00 17.29 98 LYS A O 1
ATOM 611 N N . LYS A 1 103 ? 35.450 52.809 13.971 1.00 19.15 99 LYS A N 1
ATOM 612 C CA . LYS A 1 103 ? 36.455 51.780 14.101 1.00 19.24 99 LYS A CA 1
ATOM 613 C C . LYS A 1 103 ? 37.794 52.282 13.573 1.00 18.64 99 LYS A C 1
ATOM 614 O O . LYS A 1 103 ? 37.858 52.847 12.492 1.00 21.08 99 LYS A O 1
ATOM 620 N N . GLY A 1 104 ? 38.834 52.082 14.376 1.00 18.21 100 GLY A N 1
ATOM 621 C CA . GLY A 1 104 ? 40.169 52.510 14.015 1.00 18.28 100 GLY A CA 1
ATOM 622 C C . GLY A 1 104 ? 40.502 53.915 14.496 1.00 18.91 100 GLY A C 1
ATOM 623 O O . GLY A 1 104 ? 41.668 54.321 14.407 1.00 19.58 100 GLY A O 1
ATOM 624 N N . GLU A 1 105 ? 39.506 54.664 14.952 1.00 16.58 101 GLU A N 1
ATOM 625 C CA . GLU A 1 105 ? 39.768 56.035 15.391 1.00 16.22 101 GLU A CA 1
ATOM 626 C C . GLU A 1 105 ? 40.570 56.044 16.671 1.00 15.25 101 GLU A C 1
ATOM 627 O O . GLU A 1 105 ? 40.364 55.206 17.545 1.00 14.59 101 GLU A O 1
ATOM 633 N N . ILE A 1 106 ? 41.396 57.075 16.811 1.00 14.56 102 ILE A N 1
ATOM 634 C CA . ILE A 1 106 ? 41.975 57.432 18.107 1.00 13.94 102 ILE A CA 1
ATOM 635 C C . ILE A 1 106 ? 41.487 58.822 18.449 1.00 13.86 102 ILE A C 1
ATOM 636 O O . ILE A 1 106 ? 41.662 59.742 17.613 1.00 14.36 102 ILE A O 1
ATOM 641 N N . CYS A 1 107 ? 40.960 58.998 19.665 1.00 12.77 103 CYS A N 1
ATOM 642 C CA . CYS A 1 107 ? 40.603 60.344 20.074 1.00 14.49 103 CYS A CA 1
ATOM 643 C C . CYS A 1 107 ? 41.141 60.637 21.459 1.00 12.58 103 CYS A C 1
ATOM 644 O O . CYS A 1 107 ? 41.548 59.726 22.170 1.00 14.01 103 CYS A O 1
ATOM 647 N N . HIS A 1 108 ? 41.210 61.921 21.787 1.00 12.18 104 HIS A N 1
ATOM 648 C CA . HIS A 1 108 ? 41.488 62.400 23.147 1.00 12.46 104 HIS A CA 1
ATOM 649 C C . HIS A 1 108 ? 40.211 62.968 23.712 1.00 12.17 104 HIS A C 1
ATOM 650 O O . HIS A 1 108 ? 39.485 63.677 22.969 1.00 13.01 104 HIS A O 1
ATOM 657 N N . LEU A 1 109 ? 39.896 62.62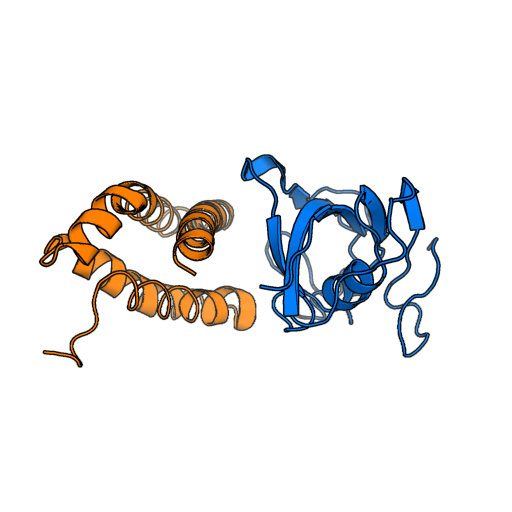0 24.962 1.00 12.13 105 LEU A N 1
ATOM 658 C CA . LEU A 1 109 ? 38.753 63.199 25.664 1.00 12.09 105 LEU A CA 1
ATOM 659 C C . LEU A 1 109 ? 39.208 63.919 26.898 1.00 12.83 105 LEU A C 1
ATOM 660 O O . LEU A 1 109 ? 39.984 63.366 27.702 1.00 14.24 105 LEU A O 1
ATOM 665 N N A LEU A 1 110 ? 38.804 65.176 27.045 0.70 12.74 106 LEU A N 1
ATOM 666 N N B LEU A 1 110 ? 38.676 65.116 27.091 0.30 13.14 106 LEU A N 1
ATOM 667 C CA A LEU A 1 110 ? 38.926 65.887 28.291 0.70 13.49 106 LEU A CA 1
ATOM 668 C CA B LEU A 1 110 ? 38.917 65.921 28.264 0.30 13.59 106 LEU A CA 1
ATOM 669 C C A LEU A 1 110 ? 37.589 65.727 29.002 0.70 13.96 106 LEU A C 1
ATOM 670 C C B LEU A 1 110 ? 37.623 65.921 29.077 0.30 13.60 106 LEU A C 1
ATOM 671 O O A LEU A 1 110 ? 36.514 66.024 28.411 0.70 12.63 106 LEU A O 1
ATOM 672 O O B LEU A 1 110 ? 36.632 66.510 28.626 0.30 12.68 106 LEU A O 1
ATOM 681 N N . CYS A 1 111 ? 37.643 65.258 30.248 1.00 13.96 107 CYS A N 1
ATOM 682 C CA . CYS A 1 111 ? 36.450 64.843 30.979 1.00 14.06 107 CYS A CA 1
ATOM 683 C C . CYS A 1 111 ? 36.332 65.614 32.277 1.00 14.43 107 CYS A C 1
ATOM 684 O O . CYS A 1 111 ? 37.107 65.384 33.212 1.00 14.81 107 CYS A O 1
ATOM 687 N N . LYS A 1 112 ? 35.392 66.550 32.347 1.00 14.22 108 LYS A N 1
ATOM 688 C CA . LYS A 1 112 ? 35.135 67.285 33.614 1.00 15.57 108 LYS A CA 1
ATOM 689 C C . LYS A 1 112 ? 34.616 66.320 34.700 1.00 13.78 108 LYS A C 1
ATOM 690 O O . LYS A 1 112 ? 34.099 65.267 34.376 1.00 14.43 108 LYS A O 1
ATOM 696 N N . PRO A 1 113 ? 34.817 66.657 35.971 1.00 15.46 109 PRO A N 1
ATOM 697 C CA . PRO A 1 113 ? 34.451 65.696 37.029 1.00 16.51 109 PRO A CA 1
ATOM 698 C C . PRO A 1 113 ? 33.002 65.224 37.010 1.00 16.66 109 PRO A C 1
ATOM 699 O O . PRO A 1 113 ? 32.732 64.075 37.421 1.00 16.27 109 PRO A O 1
ATOM 703 N N . GLU A 1 114 ? 32.082 66.070 36.547 1.00 17.62 110 GLU A N 1
ATOM 704 C CA . GLU A 1 114 ? 30.681 65.701 36.485 1.00 18.20 110 GLU A CA 1
ATOM 705 C C . GLU A 1 114 ? 30.451 64.577 35.512 1.00 18.00 110 GLU A C 1
ATOM 706 O O . GLU A 1 114 ? 29.417 63.913 35.591 1.00 19.67 110 GLU A O 1
ATOM 712 N N . TYR A 1 115 ? 31.411 64.323 34.606 1.00 14.73 111 TYR A N 1
ATOM 713 C CA . TYR A 1 115 ? 31.306 63.254 33.637 1.00 14.63 111 TYR A CA 1
ATOM 714 C C . TYR A 1 115 ? 32.341 62.140 33.938 1.00 13.39 111 TYR A C 1
ATOM 715 O O . TYR A 1 115 ? 32.607 61.272 33.083 1.00 13.47 111 TYR A O 1
ATOM 724 N N . ALA A 1 116 ? 32.910 62.183 35.150 1.00 13.48 112 ALA A N 1
ATOM 725 C CA . ALA A 1 116 ? 33.988 61.245 35.507 1.00 14.08 112 ALA A CA 1
ATOM 726 C C . ALA A 1 116 ? 33.671 60.795 36.958 1.00 13.96 112 ALA A C 1
ATOM 727 O O . ALA A 1 116 ? 32.646 60.146 37.160 1.00 16.58 112 ALA A O 1
ATOM 729 N N . TYR A 1 117 ? 34.498 61.143 37.950 1.00 13.82 113 TYR A N 1
ATOM 730 C CA . TYR A 1 117 ? 34.309 60.572 39.285 1.00 14.56 113 TYR A CA 1
ATOM 731 C C . TYR A 1 117 ? 33.825 61.590 40.293 1.00 16.56 113 TYR A C 1
ATOM 732 O O . TYR A 1 117 ? 33.722 61.297 41.465 1.00 17.42 113 TYR A O 1
ATOM 741 N N . GLY A 1 118 ? 33.513 62.803 39.828 1.00 17.19 114 GLY A N 1
ATOM 742 C CA . GLY A 1 118 ? 32.802 63.744 40.716 1.00 18.55 114 GLY A CA 1
ATOM 743 C C . GLY A 1 118 ? 33.531 64.047 42.009 1.00 19.68 114 GLY A C 1
ATOM 744 O O . GLY A 1 118 ? 34.766 64.130 42.049 1.00 19.77 114 GLY A O 1
ATOM 745 N N . SER A 1 119 ? 32.767 64.302 43.077 1.00 22.88 115 SER A N 1
ATOM 746 C CA . SER A 1 119 ? 33.395 64.654 44.355 1.00 25.21 115 SER A CA 1
ATOM 747 C C . SER A 1 119 ? 34.035 63.449 45.049 1.00 25.05 115 SER A C 1
ATOM 748 O O . SER A 1 119 ? 34.939 63.613 45.849 1.00 26.42 115 SER A O 1
ATOM 751 N N . ALA A 1 120 ? 33.599 62.235 44.712 1.00 25.84 116 ALA A N 1
ATOM 752 C CA . ALA A 1 120 ? 34.154 61.064 45.414 1.00 25.56 116 ALA A CA 1
ATOM 753 C C . ALA A 1 120 ? 35.528 60.654 44.884 1.00 23.79 116 ALA A C 1
ATOM 754 O O . ALA A 1 120 ? 36.331 60.078 45.605 1.00 24.74 116 ALA A O 1
ATOM 756 N N . GLY A 1 121 ? 35.836 60.959 43.630 1.00 20.99 117 GLY A N 1
ATOM 757 C CA . GLY A 1 121 ? 37.136 60.590 43.082 1.00 20.18 117 GLY A CA 1
ATOM 758 C C . GLY A 1 121 ? 37.210 59.089 42.844 1.00 19.60 117 GLY A C 1
ATOM 759 O O . GLY A 1 121 ? 36.183 58.373 42.920 1.00 20.65 117 GLY A O 1
ATOM 760 N N . SER A 1 122 ? 38.416 58.614 42.562 1.00 18.73 118 SER A N 1
ATOM 761 C CA . SER A 1 122 ? 38.676 57.176 42.467 1.00 19.81 118 SER A CA 1
ATOM 762 C C . SER A 1 122 ? 40.019 56.992 43.147 1.00 18.42 118 SER A C 1
ATOM 763 O O . SER A 1 122 ? 41.041 56.828 42.482 1.00 17.74 118 SER A O 1
ATOM 766 N N . LEU A 1 123 ? 39.980 57.041 44.467 1.00 19.64 119 LEU A N 1
ATOM 767 C CA . LEU A 1 123 ? 41.211 57.032 45.237 1.00 20.04 119 LEU A CA 1
ATOM 768 C C . LEU A 1 123 ? 41.889 55.668 45.160 1.00 21.31 119 LEU A C 1
ATOM 769 O O . LEU A 1 123 ? 41.197 54.655 45.030 1.00 24.03 119 LEU A O 1
ATOM 774 N N . PRO A 1 124 ? 43.229 55.601 45.320 1.00 21.07 120 PRO A N 1
ATOM 775 C CA . PRO A 1 124 ? 44.158 56.709 45.617 1.00 20.15 120 PRO A CA 1
ATOM 776 C C . PRO A 1 124 ? 44.584 57.534 44.407 1.00 18.92 120 PRO A C 1
ATOM 777 O O . PRO A 1 124 ? 45.086 58.637 44.600 1.00 18.16 120 PRO A O 1
ATOM 781 N N . LYS A 1 125 ? 44.377 57.056 43.189 1.00 18.65 121 LYS A N 1
ATOM 782 C CA . LYS A 1 125 ? 44.993 57.749 42.055 1.00 17.60 121 LYS A CA 1
ATOM 783 C C . LYS A 1 125 ? 44.253 58.991 41.612 1.00 16.85 121 LYS A C 1
ATOM 784 O O . LYS A 1 125 ? 44.901 59.967 41.164 1.00 17.83 121 LYS A O 1
ATOM 790 N N . ILE A 1 126 ? 42.936 58.970 41.716 1.00 15.90 122 ILE A N 1
ATOM 791 C CA . ILE A 1 126 ? 42.138 60.086 41.199 1.00 16.31 122 ILE A CA 1
ATOM 792 C C . ILE A 1 126 ? 41.459 60.860 42.332 1.00 16.56 122 ILE A C 1
ATOM 793 O O . ILE A 1 126 ? 40.611 60.321 43.023 1.00 16.87 122 ILE A O 1
ATOM 798 N N . PRO A 1 127 ? 41.861 62.119 42.540 1.00 16.56 123 PRO A N 1
ATOM 799 C CA . PRO A 1 127 ? 41.279 62.919 43.639 1.00 17.60 123 PRO A CA 1
ATOM 800 C C . PRO A 1 127 ? 39.842 63.376 43.373 1.00 18.38 123 PRO A C 1
ATOM 801 O O . PRO A 1 127 ? 39.338 63.237 42.263 1.00 16.77 123 PRO A O 1
ATOM 805 N N . SER A 1 128 ? 39.190 63.897 44.396 1.00 19.60 124 SER A N 1
ATOM 806 C CA . SER A 1 128 ? 37.928 64.611 44.266 1.00 21.11 124 SER A CA 1
ATOM 807 C C . SER A 1 128 ? 38.024 65.720 43.202 1.00 20.35 124 SER A C 1
ATOM 808 O O . SER A 1 128 ? 39.064 66.400 43.081 1.00 20.70 124 SER A O 1
ATOM 811 N N A ASN A 1 129 ? 36.945 65.876 42.445 0.60 20.37 125 ASN A N 1
ATOM 812 N N B ASN A 1 129 ? 36.941 65.928 42.456 0.40 19.85 125 ASN A N 1
ATOM 813 C CA A ASN A 1 129 ? 36.802 67.010 41.542 0.60 20.39 125 ASN A CA 1
ATOM 814 C CA B ASN A 1 129 ? 36.821 67.068 41.523 0.40 19.18 125 ASN A CA 1
ATOM 815 C C A ASN A 1 129 ? 37.908 67.079 40.471 0.60 18.87 125 ASN A C 1
ATOM 816 C C B ASN A 1 129 ? 37.837 67.091 40.360 0.40 18.06 125 ASN A C 1
ATOM 817 O O A ASN A 1 129 ? 38.349 68.162 40.088 0.60 20.47 125 ASN A O 1
ATOM 818 O O B ASN A 1 129 ? 38.159 68.150 39.810 0.40 18.47 125 ASN A O 1
ATOM 827 N N . ALA A 1 130 ? 38.280 65.915 39.933 1.00 16.31 126 ALA A N 1
ATOM 828 C CA . ALA A 1 130 ? 39.381 65.833 38.972 1.00 14.80 126 ALA A CA 1
ATOM 829 C C . ALA A 1 130 ? 38.877 65.852 37.538 1.00 15.33 126 ALA A C 1
ATOM 830 O O . ALA A 1 130 ? 37.956 65.120 37.168 1.00 16.11 126 ALA A O 1
ATOM 832 N N . THR A 1 131 ? 39.489 66.694 36.705 1.00 15.56 127 THR A N 1
ATOM 833 C CA . THR A 1 131 ? 39.297 66.622 35.256 1.00 15.83 127 THR A CA 1
ATOM 834 C C . THR A 1 131 ? 40.295 65.596 34.719 1.00 14.70 127 THR A C 1
ATOM 835 O O . THR A 1 131 ? 41.482 65.578 35.101 1.00 16.35 127 THR A O 1
ATOM 839 N N . LEU A 1 132 ? 39.808 64.678 33.888 1.00 13.30 128 LEU A N 1
ATOM 840 C CA . LEU A 1 132 ? 40.650 63.560 33.410 1.00 12.89 128 LEU A CA 1
ATOM 841 C C . LEU A 1 132 ? 40.850 63.698 31.922 1.00 12.73 128 LEU A C 1
ATOM 842 O O . LEU A 1 132 ? 39.956 64.162 31.203 1.00 14.35 128 LEU A O 1
ATOM 847 N N . PHE A 1 133 ? 41.990 63.160 31.459 1.00 12.95 129 PHE A N 1
ATOM 848 C CA . PHE A 1 133 ? 42.291 63.090 30.038 1.00 12.61 129 PHE A CA 1
ATOM 849 C C . PHE A 1 133 ? 42.398 61.643 29.655 1.00 13.18 129 PHE A C 1
ATOM 850 O O . PHE A 1 133 ? 43.139 60.902 30.306 1.00 14.99 129 PHE A O 1
ATOM 858 N N . PHE A 1 134 ? 41.729 61.208 28.603 1.00 11.61 130 PHE A N 1
ATOM 859 C CA . PHE A 1 134 ? 41.913 59.880 28.098 1.00 12.50 130 PHE A CA 1
ATOM 860 C C . PHE A 1 134 ? 42.274 59.930 26.633 1.00 11.88 130 PHE A C 1
ATOM 861 O O . PHE A 1 134 ? 41.733 60.741 25.866 1.00 14.25 130 PHE A O 1
ATOM 869 N N . GLU A 1 135 ? 43.166 59.036 26.233 1.00 11.79 131 GLU A N 1
ATOM 870 C CA . GLU A 1 135 ? 43.349 58.712 24.802 1.00 12.79 131 GLU A CA 1
ATOM 871 C C . GLU A 1 135 ? 42.685 57.361 24.625 1.00 12.98 131 GLU A C 1
ATOM 872 O O . GLU A 1 135 ? 42.939 56.425 25.407 1.00 15.08 131 GLU A O 1
ATOM 878 N N . ILE A 1 136 ? 41.820 57.239 23.625 1.00 12.83 132 ILE A N 1
ATOM 879 C CA . ILE A 1 136 ? 41.091 55.998 23.385 1.00 12.57 132 ILE A CA 1
ATOM 880 C C . ILE A 1 136 ? 41.267 55.607 21.919 1.00 13.01 132 ILE A C 1
ATOM 881 O O . ILE A 1 136 ? 41.038 56.442 21.040 1.00 12.60 132 ILE A O 1
ATOM 886 N N . GLU A 1 137 ? 41.659 54.356 21.685 1.00 12.58 133 GLU A N 1
ATOM 887 C CA . GLU A 1 137 ? 41.692 53.774 20.320 1.00 13.29 133 GLU A CA 1
ATOM 888 C C . GLU A 1 137 ? 40.535 52.788 20.218 1.00 13.58 133 GLU A C 1
ATOM 889 O O . GLU A 1 137 ? 40.496 51.814 20.967 1.00 14.80 133 GLU A O 1
ATOM 895 N N . LEU A 1 138 ? 39.600 53.006 19.311 1.00 13.08 134 LEU A N 1
ATOM 896 C CA . LEU A 1 138 ? 38.509 52.045 19.128 1.00 14.21 134 LEU A CA 1
ATOM 897 C C . LEU A 1 138 ? 38.915 50.951 18.167 1.00 14.91 134 LEU A C 1
ATOM 898 O O . LEU A 1 138 ? 39.093 51.197 16.964 1.00 16.06 134 LEU A O 1
ATOM 903 N N . LEU A 1 139 ? 39.154 49.762 18.705 1.00 15.71 135 LEU A N 1
ATOM 904 C CA . LEU A 1 139 ? 39.624 48.618 17.908 1.00 17.76 135 LEU A CA 1
ATOM 905 C C . LEU A 1 139 ? 38.540 47.915 17.131 1.00 18.52 135 LEU A C 1
ATOM 906 O O . LEU A 1 139 ? 38.724 47.558 15.972 1.00 21.08 135 LEU A O 1
ATOM 911 N N . ASP A 1 140 ? 37.403 47.712 17.802 1.00 17.82 136 ASP A N 1
ATOM 912 C CA . ASP A 1 140 ? 36.344 46.874 17.248 1.00 18.66 136 ASP A CA 1
ATOM 913 C C . ASP A 1 140 ? 35.098 47.052 18.090 1.00 18.16 136 ASP A C 1
ATOM 914 O O . ASP A 1 140 ? 35.163 47.531 19.215 1.00 17.77 136 ASP A O 1
ATOM 919 N N . PHE A 1 141 ? 33.955 46.671 17.526 1.00 19.12 137 PHE A N 1
ATOM 920 C CA . PHE A 1 141 ? 32.723 46.633 18.285 1.00 19.88 137 PHE A CA 1
ATOM 921 C C . PHE A 1 141 ? 31.831 45.666 17.576 1.00 23.17 137 PHE A C 1
ATOM 922 O O . PHE A 1 141 ? 31.925 45.471 16.351 1.00 24.28 137 PHE A O 1
ATOM 930 N N A LYS A 1 142 ? 31.018 44.988 18.375 0.50 24.91 138 LYS A N 1
ATOM 931 N N B LYS A 1 142 ? 30.966 45.042 18.356 0.50 24.91 138 LYS A N 1
ATOM 932 C CA A LYS A 1 142 ? 30.063 44.011 17.852 0.50 27.64 138 LYS A CA 1
ATOM 933 C CA B LYS A 1 142 ? 30.025 44.078 17.801 0.50 27.72 138 LYS A CA 1
ATOM 934 C C A LYS A 1 142 ? 28.765 44.095 18.616 0.50 29.39 138 LYS A C 1
ATOM 935 C C B LYS A 1 142 ? 28.786 44.007 18.655 0.50 29.60 138 LYS A C 1
ATOM 936 O O A LYS A 1 142 ? 28.718 44.651 19.702 0.50 28.10 138 LYS A O 1
ATOM 937 O O B LYS A 1 142 ? 28.803 44.356 19.835 0.50 28.53 138 LYS A O 1
ATOM 948 N N . GLY A 1 143 ? 27.710 43.527 18.041 1.00 31.46 139 GLY A N 1
ATOM 949 C CA . GLY A 1 143 ? 26.374 43.638 18.591 1.00 37.09 139 GLY A CA 1
ATOM 950 C C . GLY A 1 143 ? 26.165 43.065 19.958 1.00 40.54 139 GLY A C 1
ATOM 951 O O . GLY A 1 143 ? 25.355 43.591 20.715 1.00 42.76 139 GLY A O 1
ATOM 952 N N . GLU A 1 144 ? 26.885 41.993 20.274 1.00 43.35 140 GLU A N 1
ATOM 953 C CA . GLU A 1 144 ? 26.893 41.451 21.630 1.00 46.58 140 GLU A CA 1
ATOM 954 C C . GLU A 1 144 ? 28.207 40.752 21.930 1.00 47.00 140 GLU A C 1
ATOM 955 O O . GLU A 1 144 ? 29.060 40.661 21.047 1.00 47.00 140 GLU A O 1
ATOM 958 N N . GLY B 2 1 ? 18.195 19.792 41.946 1.00 75.18 2017 GLY B N 1
ATOM 959 C CA . GLY B 2 1 ? 19.045 19.564 40.741 1.00 72.37 2017 GLY B CA 1
ATOM 960 C C . GLY B 2 1 ? 19.257 20.833 39.941 1.00 68.19 2017 GLY B C 1
ATOM 961 O O . GLY B 2 1 ? 20.303 21.480 40.049 1.00 64.60 2017 GLY B O 1
ATOM 962 N N . ALA B 2 2 ? 18.245 21.193 39.150 1.00 69.36 2018 ALA B N 1
ATOM 963 C CA . ALA B 2 2 ? 18.329 22.340 38.243 1.00 66.20 2018 ALA B CA 1
ATOM 964 C C . ALA B 2 2 ? 18.605 23.657 38.954 1.00 62.33 2018 ALA B C 1
ATOM 965 O O . ALA B 2 2 ? 19.229 24.539 38.374 1.00 59.37 2018 ALA B O 1
ATOM 967 N N . MET B 2 3 ? 18.138 23.783 40.197 1.00 63.60 2019 MET B N 1
ATOM 968 C CA . MET B 2 3 ? 18.277 25.032 40.960 1.00 61.86 2019 MET B CA 1
ATOM 969 C C . MET B 2 3 ? 19.642 25.214 41.634 1.00 57.35 2019 MET B C 1
ATOM 970 O O . MET B 2 3 ? 19.983 26.332 42.032 1.00 55.57 2019 MET B O 1
ATOM 975 N N . ASP B 2 4 ? 20.403 24.124 41.766 1.00 56.40 2020 ASP B N 1
ATOM 976 C CA . ASP B 2 4 ? 21.719 24.157 42.423 1.00 52.51 2020 ASP B CA 1
ATOM 977 C C . ASP B 2 4 ? 22.719 24.925 41.572 1.00 47.85 2020 ASP B C 1
ATOM 978 O O . ASP B 2 4 ? 23.039 24.486 40.468 1.00 47.10 2020 ASP B O 1
ATOM 983 N N . PRO B 2 5 ? 23.214 26.066 42.085 1.00 44.80 2021 PRO B N 1
ATOM 984 C CA . PRO B 2 5 ? 24.120 26.884 41.277 1.00 40.50 2021 PRO B CA 1
ATOM 985 C C . PRO B 2 5 ? 25.503 26.244 41.193 1.00 38.87 2021 PRO B C 1
ATOM 986 O O . PRO B 2 5 ? 25.918 25.532 42.113 1.00 40.89 2021 PRO B O 1
ATOM 990 N N . GLU B 2 6 ? 26.177 26.461 40.070 1.00 35.81 2022 GLU B N 1
ATOM 991 C CA . GLU B 2 6 ? 27.484 25.880 39.806 1.00 35.21 2022 GLU B CA 1
ATOM 992 C C . GLU B 2 6 ? 28.527 26.982 39.726 1.00 31.58 2022 GLU B C 1
ATOM 993 O O . GLU B 2 6 ? 28.178 28.159 39.679 1.00 30.51 2022 GLU B O 1
ATOM 999 N N . PHE B 2 7 ? 29.801 26.594 39.702 1.00 31.75 2023 PHE B N 1
ATOM 1000 C CA . PHE B 2 7 ? 30.901 27.562 39.724 1.00 29.16 2023 PHE B CA 1
ATOM 1001 C C . PHE B 2 7 ? 30.707 28.782 38.829 1.00 28.19 2023 PHE B C 1
ATOM 1002 O O . PHE B 2 7 ? 30.893 29.917 39.296 1.00 25.77 2023 PHE B O 1
ATOM 1010 N N . MET B 2 8 ? 30.375 28.577 37.554 1.00 29.73 2024 MET B N 1
ATOM 1011 C CA . MET B 2 8 ? 30.413 29.691 36.585 1.00 30.33 2024 MET B CA 1
ATOM 1012 C C . MET B 2 8 ? 29.406 30.784 36.932 1.00 27.64 2024 MET B C 1
ATOM 1013 O O . MET B 2 8 ? 29.740 31.968 36.942 1.00 26.09 2024 MET B O 1
ATOM 1018 N N . GLU B 2 9 ? 28.176 30.370 37.227 1.00 27.90 2025 GLU B N 1
ATOM 1019 C CA . GLU B 2 9 ? 27.126 31.284 37.640 1.00 27.50 2025 GLU B CA 1
ATOM 1020 C C . GLU B 2 9 ? 27.429 31.990 38.955 1.00 25.70 2025 GLU B C 1
ATOM 1021 O O . GLU B 2 9 ? 27.211 33.204 39.073 1.00 24.79 2025 GLU B O 1
ATOM 1027 N N A MET B 2 10 ? 27.956 31.252 39.932 0.50 25.83 2026 MET B N 1
ATOM 1028 N N B MET B 2 10 ? 27.933 31.239 39.936 0.50 25.72 2026 MET B N 1
ATOM 1029 C CA A MET B 2 10 ? 28.292 31.834 41.234 0.50 25.27 2026 MET B CA 1
ATOM 1030 C CA B MET B 2 10 ? 28.302 31.821 41.223 0.50 24.89 2026 MET B CA 1
ATOM 1031 C C A MET B 2 10 ? 29.372 32.905 41.124 0.50 22.70 2026 MET B C 1
ATOM 1032 C C B MET B 2 10 ? 29.316 32.936 41.043 0.50 22.51 2026 MET B C 1
ATOM 1033 O O A MET B 2 10 ? 29.283 33.952 41.770 0.50 22.02 2026 MET B O 1
ATOM 1034 O O B MET B 2 10 ? 29.122 34.036 41.557 0.50 21.83 2026 MET B O 1
ATOM 1043 N N . TRP B 2 11 ? 30.379 32.663 40.291 1.00 21.93 2027 TRP B N 1
ATOM 1044 C CA . TRP B 2 11 ? 31.430 33.658 40.080 1.00 20.14 2027 TRP B CA 1
ATOM 1045 C C . TRP B 2 11 ? 30.959 34.826 39.233 1.00 20.23 2027 TRP B C 1
ATOM 1046 O O . TRP B 2 11 ? 31.361 35.954 39.465 1.00 20.89 2027 TRP B O 1
ATOM 1057 N N . HIS B 2 12 ? 30.088 34.575 38.253 1.00 20.86 2028 HIS B N 1
ATOM 1058 C CA . HIS B 2 12 ? 29.636 35.661 37.400 1.00 21.82 2028 HIS B CA 1
ATOM 1059 C C . HIS B 2 12 ? 28.832 36.648 38.248 1.00 21.44 2028 HIS B C 1
ATOM 1060 O O . HIS B 2 12 ? 29.093 37.857 38.222 1.00 21.58 2028 HIS B O 1
ATOM 1067 N N . GLU B 2 13 ? 27.860 36.135 38.998 1.00 22.56 2029 GLU B N 1
ATOM 1068 C CA . GLU B 2 13 ? 27.005 36.968 39.814 1.00 23.40 2029 GLU B CA 1
ATOM 1069 C C . GLU B 2 13 ? 27.821 37.610 40.937 1.00 21.87 2029 GLU B C 1
ATOM 1070 O O . GLU B 2 13 ? 27.664 38.806 41.235 1.00 22.84 2029 GLU B O 1
ATOM 1076 N N . GLY B 2 14 ? 28.739 36.838 41.510 1.00 20.88 2030 GLY B N 1
ATOM 1077 C CA . GLY B 2 14 ? 29.507 37.308 42.660 1.00 19.94 2030 GLY B CA 1
ATOM 1078 C C . GLY B 2 14 ? 30.526 38.375 42.302 1.00 17.71 2030 GLY B C 1
ATOM 1079 O O . GLY B 2 14 ? 30.657 39.362 43.015 1.00 19.90 2030 GLY B O 1
ATOM 1080 N N . LEU B 2 15 ? 31.217 38.206 41.181 1.00 17.50 2031 LEU B N 1
ATOM 1081 C CA . LEU B 2 15 ? 32.162 39.250 40.743 1.00 16.57 2031 LEU B CA 1
ATOM 1082 C C . LEU B 2 15 ? 31.438 40.535 40.401 1.00 18.51 2031 LEU B C 1
ATOM 1083 O O . LEU B 2 15 ? 31.937 41.651 40.701 1.00 18.73 2031 LEU B O 1
ATOM 1088 N N A GLU B 2 16 ? 30.308 40.421 39.704 0.50 18.97 2032 GLU B N 1
ATOM 1089 N N B GLU B 2 16 ? 30.282 40.434 39.747 0.50 18.91 2032 GLU B N 1
ATOM 1090 C CA A GLU B 2 16 ? 29.502 41.593 39.441 0.50 20.05 2032 GLU B CA 1
ATOM 1091 C CA B GLU B 2 16 ? 29.520 41.633 39.443 0.50 19.78 2032 GLU B CA 1
ATOM 1092 C C A GLU B 2 16 ? 29.241 42.336 40.745 0.50 19.53 2032 GLU B C 1
ATOM 1093 C C B GLU B 2 16 ? 29.075 42.384 40.700 0.50 19.61 2032 GLU B C 1
ATOM 1094 O O A GLU B 2 16 ? 29.616 43.489 40.889 0.50 19.49 2032 GLU B O 1
ATOM 1095 O O B GLU B 2 16 ? 29.081 43.618 40.740 0.50 19.86 2032 GLU B O 1
ATOM 1106 N N . GLU B 2 17 ? 28.675 41.644 41.730 1.00 19.77 2033 GLU B N 1
ATOM 1107 C CA . GLU B 2 17 ? 28.277 42.281 42.968 1.00 20.58 2033 GLU B CA 1
ATOM 1108 C C . GLU B 2 17 ? 29.472 42.822 43.757 1.00 18.82 2033 GLU B C 1
ATOM 1109 O O . GLU B 2 17 ? 29.426 43.952 44.251 1.00 19.46 2033 GLU B O 1
ATOM 1115 N N . ALA B 2 18 ? 30.538 42.027 43.884 1.00 17.29 2034 ALA B N 1
ATOM 1116 C CA . ALA B 2 18 ? 31.724 42.528 44.560 1.00 16.80 2034 ALA B CA 1
ATOM 1117 C C . ALA B 2 18 ? 32.272 43.772 43.914 1.00 17.31 2034 ALA B C 1
ATOM 1118 O O . ALA B 2 18 ? 32.728 44.673 44.612 1.00 17.84 2034 ALA B O 1
ATOM 1120 N N . SER B 2 19 ? 32.217 43.849 42.578 1.00 16.78 2035 SER B N 1
ATOM 1121 C CA . SER B 2 19 ? 32.728 45.025 41.880 1.00 16.67 2035 SER B CA 1
ATOM 1122 C C . SER B 2 19 ? 31.855 46.247 42.090 1.00 17.16 2035 SER B C 1
ATOM 1123 O O . SER B 2 19 ? 32.375 47.365 42.134 1.00 17.25 2035 SER B O 1
ATOM 1126 N N . ARG B 2 20 ? 30.540 46.032 42.225 1.00 18.70 2036 ARG B N 1
ATOM 1127 C CA . ARG B 2 20 ? 29.620 47.145 42.471 1.00 19.70 2036 ARG B CA 1
ATOM 1128 C C . ARG B 2 20 ? 29.962 47.661 43.869 1.00 20.49 2036 ARG B C 1
ATOM 1129 O O . ARG B 2 20 ? 30.121 48.862 44.070 1.00 21.42 2036 ARG B O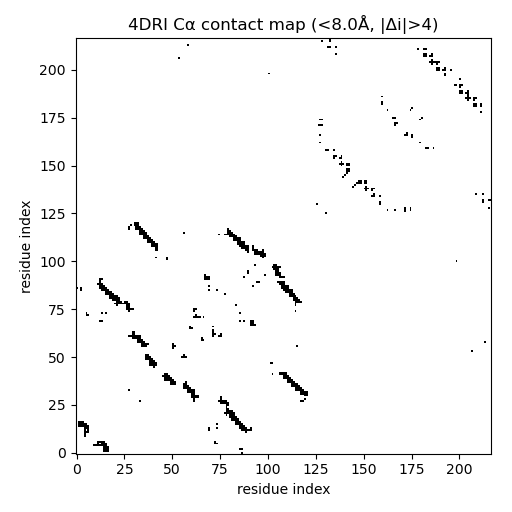 1
ATOM 1137 N N . LEU B 2 21 ? 30.154 46.754 44.825 1.00 20.70 2037 LEU B N 1
ATOM 1138 C CA . LEU B 2 21 ? 30.450 47.199 46.187 1.00 19.94 2037 LEU B CA 1
ATOM 1139 C C . LEU B 2 21 ? 31.753 47.977 46.267 1.00 19.29 2037 LEU B C 1
ATOM 1140 O O . LEU B 2 21 ? 31.796 49.003 46.964 1.00 21.55 2037 LEU B O 1
ATOM 1145 N N . TYR B 2 22 ? 32.787 47.501 45.570 1.00 17.39 2038 TYR B N 1
ATOM 1146 C CA . TYR B 2 22 ? 34.091 48.167 45.633 1.00 17.41 2038 TYR B CA 1
ATOM 1147 C C . TYR B 2 22 ? 34.161 49.441 44.781 1.00 17.52 2038 TYR B C 1
ATOM 1148 O O . TYR B 2 22 ? 34.440 50.532 45.302 1.00 18.86 2038 TYR B O 1
ATOM 1157 N N . PHE B 2 23 ? 33.923 49.320 43.474 1.00 16.30 2039 PHE B N 1
ATOM 1158 C CA . PHE B 2 23 ? 34.083 50.473 42.586 1.00 17.64 2039 PHE B CA 1
ATOM 1159 C C . PHE B 2 23 ? 32.894 51.423 42.676 1.00 20.19 2039 PHE B C 1
ATOM 1160 O O . PHE B 2 23 ? 33.081 52.614 42.549 1.00 21.95 2039 PHE B O 1
ATOM 1168 N N . GLY B 2 24 ? 31.705 50.886 42.907 1.00 21.49 2040 GLY B N 1
ATOM 1169 C CA . GLY B 2 24 ? 30.503 51.724 42.985 1.00 23.87 2040 GLY B CA 1
ATOM 1170 C C . GLY B 2 24 ? 30.327 52.371 44.350 1.00 25.91 2040 GLY B C 1
ATOM 1171 O O . GLY B 2 24 ? 30.078 53.577 44.432 1.00 28.14 2040 GLY B O 1
ATOM 1172 N N . GLU B 2 25 ? 30.485 51.576 45.411 1.00 26.85 2041 GLU B N 1
ATOM 1173 C CA . GLU B 2 25 ? 30.147 52.014 46.764 1.00 29.21 2041 GLU B CA 1
ATOM 1174 C C . GLU B 2 25 ? 31.347 52.197 47.706 1.00 29.00 2041 GLU B C 1
ATOM 1175 O O . GLU B 2 25 ? 31.164 52.580 48.879 1.00 30.84 2041 GLU B O 1
ATOM 1181 N N . ARG B 2 26 ? 32.563 51.930 47.200 1.00 26.04 2042 ARG B N 1
ATOM 1182 C CA . ARG B 2 26 ? 33.798 52.161 47.967 1.00 26.56 2042 ARG B CA 1
ATOM 1183 C C . ARG B 2 26 ? 33.785 51.348 49.273 1.00 27.39 2042 ARG B C 1
ATOM 1184 O O . ARG B 2 26 ? 34.196 51.839 50.327 1.00 29.01 2042 ARG B O 1
ATOM 1192 N N . ASN B 2 27 ? 33.321 50.103 49.172 1.00 24.33 2043 ASN B N 1
ATOM 1193 C CA . ASN B 2 27 ? 33.057 49.266 50.312 1.00 26.34 2043 ASN B CA 1
ATOM 1194 C C . ASN B 2 27 ? 33.909 48.015 50.204 1.00 24.26 2043 ASN B C 1
ATOM 1195 O O . ASN B 2 27 ? 33.450 46.965 49.713 1.00 23.77 2043 ASN B O 1
ATOM 1200 N N . VAL B 2 28 ? 35.156 48.142 50.663 1.00 24.92 2044 VAL B N 1
ATOM 1201 C CA . VAL B 2 28 ? 36.127 47.031 50.585 1.00 24.98 2044 VAL B CA 1
ATOM 1202 C C . VAL B 2 28 ? 35.681 45.858 51.465 1.00 26.16 2044 VAL B C 1
ATOM 1203 O O . VAL B 2 28 ? 35.809 44.697 51.073 1.00 24.26 2044 VAL B O 1
ATOM 1207 N N A LYS B 2 29 ? 35.146 46.167 52.642 0.50 28.41 2045 LYS B N 1
ATOM 1208 N N B LYS B 2 29 ? 35.129 46.148 52.639 0.50 28.46 2045 LYS B N 1
ATOM 1209 C CA A LYS B 2 29 ? 34.659 45.147 53.559 0.50 30.18 2045 LYS B CA 1
ATOM 1210 C CA B LYS B 2 29 ? 34.700 45.076 53.530 0.50 30.21 2045 LYS B CA 1
ATOM 1211 C C A LYS B 2 29 ? 33.606 44.272 52.870 0.50 28.87 2045 LYS B C 1
ATOM 1212 C C B LYS B 2 29 ? 33.569 44.248 52.910 0.50 29.07 2045 LYS B C 1
ATOM 1213 O O A LYS B 2 29 ? 33.734 43.043 52.835 0.50 28.36 2045 LYS B O 1
ATOM 1214 O O B LYS B 2 29 ? 33.603 43.015 52.972 0.50 28.96 2045 LYS B O 1
ATOM 1225 N N . GLY B 2 30 ? 32.595 44.922 52.294 1.00 28.39 2046 GLY B N 1
ATOM 1226 C CA . GLY B 2 30 ? 31.500 44.234 51.600 1.00 27.86 2046 GLY B CA 1
ATOM 1227 C C . GLY B 2 30 ? 32.014 43.423 50.424 1.00 24.61 2046 GLY B C 1
ATOM 1228 O O . GLY B 2 30 ? 31.593 42.288 50.189 1.00 24.16 2046 GLY B O 1
ATOM 1229 N N . MET B 2 31 ? 32.962 43.994 49.697 1.00 21.97 2047 MET B N 1
ATOM 1230 C CA . MET B 2 31 ? 33.559 43.308 48.572 1.00 20.22 2047 MET B CA 1
ATOM 1231 C C . MET B 2 31 ? 34.173 41.989 49.060 1.00 20.46 2047 MET B C 1
ATOM 1232 O O . MET B 2 31 ? 33.933 40.941 48.454 1.00 19.53 2047 MET B O 1
ATOM 1237 N N . PHE B 2 32 ? 34.921 42.050 50.157 1.00 21.88 2048 PHE B N 1
ATOM 1238 C CA . PHE B 2 32 ? 35.556 40.842 50.669 1.00 22.94 2048 PHE B CA 1
ATOM 1239 C C . PHE B 2 32 ? 34.528 39.825 51.159 1.00 24.26 2048 PHE B C 1
ATOM 1240 O O . PHE B 2 32 ? 34.722 38.620 50.992 1.00 24.65 2048 PHE B O 1
ATOM 1248 N N . GLU B 2 33 ? 33.423 40.300 51.730 1.00 25.22 2049 GLU B N 1
ATOM 1249 C CA . GLU B 2 33 ? 32.376 39.387 52.192 1.00 27.46 2049 GLU B CA 1
ATOM 1250 C C . GLU B 2 33 ? 31.747 38.577 51.048 1.00 25.72 2049 GLU B C 1
ATOM 1251 O O . GLU B 2 33 ? 31.281 37.460 51.263 1.00 29.26 2049 GLU B O 1
ATOM 1257 N N . VAL B 2 34 ? 31.755 39.138 49.838 1.00 23.99 2050 VAL B N 1
ATOM 1258 C CA . VAL B 2 34 ? 31.260 38.428 48.673 1.00 23.83 2050 VAL B CA 1
ATOM 1259 C C . VAL B 2 34 ? 32.341 37.485 48.114 1.00 22.46 2050 VAL B C 1
ATOM 1260 O O . VAL B 2 34 ? 32.047 36.332 47.788 1.00 23.95 2050 VAL B O 1
ATOM 1264 N N . LEU B 2 35 ? 33.579 37.969 48.013 1.00 21.50 2051 LEU B N 1
ATOM 1265 C CA . LEU B 2 35 ? 34.640 37.177 47.383 1.00 21.60 2051 LEU B CA 1
ATOM 1266 C C . LEU B 2 35 ? 35.090 35.979 48.207 1.00 24.14 2051 LEU B C 1
ATOM 1267 O O . LEU B 2 35 ? 35.373 34.906 47.643 1.00 24.18 2051 LEU B O 1
ATOM 1272 N N . GLU B 2 36 ? 35.153 36.126 49.532 1.00 25.18 2052 GLU B N 1
ATOM 1273 C CA . GLU B 2 36 ? 35.715 35.051 50.362 1.00 29.32 2052 GLU B CA 1
ATOM 1274 C C . GLU B 2 36 ? 34.984 33.694 50.276 1.00 30.09 2052 GLU B C 1
ATOM 1275 O O . GLU B 2 36 ? 35.638 32.665 50.121 1.00 30.15 2052 GLU B O 1
ATOM 1281 N N . PRO B 2 37 ? 33.640 33.676 50.362 1.00 30.99 2053 PRO B N 1
ATOM 1282 C CA . PRO B 2 37 ? 32.931 32.401 50.177 1.00 32.32 2053 PRO B CA 1
ATOM 1283 C C . PRO B 2 37 ? 33.112 31.779 48.783 1.00 30.94 2053 PRO B C 1
ATOM 1284 O O . PRO B 2 37 ? 33.084 30.551 48.648 1.00 34.11 2053 PRO B O 1
ATOM 1288 N N . LEU B 2 38 ? 33.298 32.620 47.762 1.00 28.07 2054 LEU B N 1
ATOM 1289 C CA . LEU B 2 38 ? 33.535 32.149 46.395 1.00 26.53 2054 LEU B CA 1
ATOM 1290 C C . LEU B 2 38 ? 34.878 31.426 46.282 1.00 26.36 2054 LEU B C 1
ATOM 1291 O O . LEU B 2 38 ? 34.967 30.375 45.659 1.00 25.48 2054 LEU B O 1
ATOM 1296 N N . HIS B 2 39 ? 35.935 31.987 46.878 1.00 24.16 2055 HIS B N 1
ATOM 1297 C CA . HIS B 2 39 ? 37.203 31.261 46.902 1.00 23.83 2055 HIS B CA 1
ATOM 1298 C C . HIS B 2 39 ? 37.101 30.003 47.759 1.00 27.15 2055 HIS B C 1
ATOM 1299 O O . HIS B 2 39 ? 37.686 28.971 47.421 1.00 27.48 2055 HIS B O 1
ATOM 1306 N N . ALA B 2 40 ? 36.351 30.089 48.859 1.00 28.02 2056 ALA B N 1
ATOM 1307 C CA . ALA B 2 40 ? 36.232 28.971 49.780 1.00 32.31 2056 ALA B CA 1
ATOM 1308 C C . ALA B 2 40 ? 35.493 27.811 49.131 1.00 34.79 2056 ALA B C 1
ATOM 1309 O O . ALA B 2 40 ? 35.766 26.670 49.457 1.00 36.73 2056 ALA B O 1
ATOM 1311 N N . MET B 2 41 ? 34.570 28.091 48.219 1.00 44.09 2057 MET B N 1
ATOM 1312 C CA . MET B 2 41 ? 33.847 27.019 47.524 1.00 45.85 2057 MET B CA 1
ATOM 1313 C C . MET B 2 41 ? 34.728 26.273 46.513 1.00 42.19 2057 MET B C 1
ATOM 1314 O O . MET B 2 41 ? 34.502 25.083 46.233 1.00 43.59 2057 MET B O 1
ATOM 1319 N N . MET B 2 42 ? 35.722 26.970 45.949 1.00 39.16 2058 MET B N 1
ATOM 1320 C CA . MET B 2 42 ? 36.626 26.348 44.972 1.00 36.91 2058 MET B CA 1
ATOM 1321 C C . MET B 2 42 ? 37.427 25.216 45.614 1.00 41.36 2058 MET B C 1
ATOM 1322 O O . MET B 2 42 ? 37.807 24.255 44.936 1.00 41.73 2058 MET B O 1
ATOM 1327 N N . GLU B 2 43 ? 37.634 25.311 46.926 1.00 45.44 2059 GLU B N 1
ATOM 1328 C CA . GLU B 2 43 ? 38.400 24.310 47.676 1.00 51.41 2059 GLU B CA 1
ATOM 1329 C C . GLU B 2 43 ? 37.756 22.916 47.694 1.00 55.24 2059 GLU B C 1
ATOM 1330 O O . GLU B 2 43 ? 38.470 21.912 47.725 1.00 58.85 2059 GLU B O 1
ATOM 1336 N N . ARG B 2 44 ? 36.422 22.851 47.655 1.00 55.47 2060 ARG B N 1
ATOM 1337 C CA . ARG B 2 44 ? 35.712 21.565 47.557 1.00 59.57 2060 ARG B CA 1
ATOM 1338 C C . ARG B 2 44 ? 35.944 20.873 46.208 1.00 57.27 2060 ARG B C 1
ATOM 1339 O O . ARG B 2 44 ? 35.721 19.671 46.083 1.00 61.07 2060 ARG B O 1
ATOM 1341 N N . GLY B 2 45 ? 36.385 21.638 45.207 1.00 52.19 2061 GLY B N 1
ATOM 1342 C CA . GLY B 2 45 ? 36.723 21.094 43.886 1.00 50.80 2061 GLY B CA 1
ATOM 1343 C C . GLY B 2 45 ? 35.526 20.943 42.959 1.00 49.74 2061 GLY B C 1
ATOM 1344 O O . GLY B 2 45 ? 34.379 20.974 43.420 1.00 51.63 2061 GLY B O 1
ATOM 1345 N N . PRO B 2 46 ? 35.782 20.752 41.642 1.00 47.78 2062 PRO B N 1
ATOM 1346 C CA . PRO B 2 46 ? 34.700 20.618 40.652 1.00 46.88 2062 PRO B CA 1
ATOM 1347 C C . PRO B 2 46 ? 33.905 19.317 40.872 1.00 51.42 2062 PRO B C 1
ATOM 1348 O O . PRO B 2 46 ? 34.494 18.250 41.098 1.00 55.20 2062 PRO B O 1
ATOM 1352 N N . GLN B 2 47 ? 32.580 19.423 40.830 1.00 51.72 2063 GLN B N 1
ATOM 1353 C CA . GLN B 2 47 ? 31.705 18.277 41.056 1.00 56.35 2063 GLN B CA 1
ATOM 1354 C C . GLN B 2 47 ? 30.942 17.922 39.781 1.00 56.62 2063 GLN B C 1
ATOM 1355 O O . GLN B 2 47 ? 30.154 16.990 39.779 1.00 61.14 2063 GLN B O 1
ATOM 1357 N N . THR B 2 48 ? 31.164 18.685 38.707 1.00 52.35 2064 THR B N 1
ATOM 1358 C CA . THR B 2 48 ? 30.508 18.449 37.406 1.00 53.20 2064 THR B CA 1
ATOM 1359 C C . THR B 2 48 ? 31.489 18.668 36.246 1.00 50.99 2064 THR B C 1
ATOM 1360 O O . THR B 2 48 ? 32.552 19.282 36.420 1.00 47.10 2064 THR B O 1
ATOM 1364 N N . LEU B 2 49 ? 31.116 18.157 35.067 1.00 53.46 2065 LEU B N 1
ATOM 1365 C CA . LEU B 2 49 ? 31.833 18.426 33.816 1.00 52.58 2065 LEU B CA 1
ATOM 1366 C C . LEU B 2 49 ? 32.052 19.934 33.591 1.00 48.97 2065 LEU B C 1
ATOM 1367 O O . LEU B 2 49 ? 33.182 20.376 33.345 1.00 46.51 2065 LEU B O 1
ATOM 1372 N N . LYS B 2 50 ? 30.981 20.721 33.708 1.00 48.68 2066 LYS B N 1
ATOM 1373 C CA . LYS B 2 50 ? 31.074 22.176 33.557 1.00 46.68 2066 LYS B CA 1
ATOM 1374 C C . LYS B 2 50 ? 32.023 22.782 34.592 1.00 42.41 2066 LYS B C 1
ATOM 1375 O O . LYS B 2 50 ? 32.815 23.674 34.257 1.00 40.56 2066 LYS B O 1
ATOM 1381 N N . GLU B 2 51 ? 31.974 22.291 35.833 1.00 41.75 2067 GLU B N 1
ATOM 1382 C CA . GLU B 2 51 ? 32.844 22.841 36.891 1.00 38.29 2067 GLU B CA 1
ATOM 1383 C C . GLU B 2 51 ? 34.324 22.490 36.689 1.00 37.67 2067 GLU B C 1
ATOM 1384 O O . GLU B 2 51 ? 35.215 23.299 36.926 1.00 33.74 2067 GLU B O 1
ATOM 1390 N N . THR B 2 52 ? 34.584 21.282 36.207 1.00 40.33 2068 THR B N 1
ATOM 1391 C CA . THR B 2 52 ? 35.950 20.857 35.918 1.00 41.43 2068 THR B CA 1
ATOM 1392 C C . THR B 2 52 ? 36.554 21.706 34.800 1.00 40.18 2068 THR B C 1
ATOM 1393 O O . THR B 2 52 ? 37.689 22.181 34.926 1.00 38.98 2068 THR B O 1
ATOM 1397 N N . SER B 2 53 ? 35.799 21.926 33.721 1.00 41.57 2069 SER B N 1
ATOM 1398 C CA . SER B 2 53 ? 36.251 22.833 32.650 1.00 41.57 2069 SER B CA 1
ATOM 1399 C C . SER B 2 53 ? 36.523 24.231 33.184 1.00 38.03 2069 SER B C 1
ATOM 1400 O O . SER B 2 53 ? 37.562 24.830 32.873 1.00 37.00 2069 SER B O 1
ATOM 1403 N N . PHE B 2 54 ? 35.572 24.748 33.963 1.00 35.93 2070 PHE B N 1
ATOM 1404 C CA . PHE B 2 54 ? 35.726 26.062 34.601 1.00 33.13 2070 PHE B CA 1
ATOM 1405 C C . PHE B 2 54 ? 36.987 26.109 35.467 1.00 32.07 2070 PHE B C 1
ATOM 1406 O O . PHE B 2 54 ? 37.779 27.048 35.373 1.00 30.57 2070 PHE B O 1
ATOM 1414 N N . ASN B 2 55 ? 37.164 25.109 36.323 1.00 32.76 2071 ASN B N 1
ATOM 1415 C CA . ASN B 2 55 ? 38.350 25.062 37.178 1.00 33.32 2071 ASN B CA 1
ATOM 1416 C C . ASN B 2 55 ? 39.671 24.949 36.395 1.00 33.52 2071 ASN B C 1
ATOM 1417 O O . ASN B 2 55 ? 40.679 25.559 36.778 1.00 33.08 2071 ASN B O 1
ATOM 1422 N N . GLN B 2 56 ? 39.667 24.165 35.316 1.00 36.00 2072 GLN B N 1
ATOM 1423 C CA . GLN B 2 56 ? 40.834 24.077 34.442 1.00 37.13 2072 GLN B CA 1
ATOM 1424 C C . GLN B 2 56 ? 41.147 25.398 33.743 1.00 36.41 2072 GLN B C 1
ATOM 1425 O O . GLN B 2 56 ? 42.311 25.764 33.602 1.00 38.27 2072 GLN B O 1
ATOM 1427 N N . ALA B 2 57 ? 40.106 26.114 33.310 1.00 34.09 2073 ALA B N 1
ATOM 1428 C CA . ALA B 2 57 ? 40.296 27.361 32.578 1.00 34.45 2073 ALA B CA 1
ATOM 1429 C C . ALA B 2 57 ? 40.691 28.483 33.521 1.00 31.59 2073 ALA B C 1
ATOM 1430 O O . ALA B 2 57 ? 41.572 29.295 33.195 1.00 33.43 2073 ALA B O 1
ATOM 1432 N N . TYR B 2 58 ? 40.047 28.530 34.685 1.00 29.38 2074 TYR B N 1
ATOM 1433 C CA . TYR B 2 58 ? 40.052 29.771 35.504 1.00 27.27 2074 TYR B CA 1
ATOM 1434 C C . TYR B 2 58 ? 40.596 29.636 36.923 1.00 26.16 2074 TYR B C 1
ATOM 1435 O O . TYR B 2 58 ? 40.842 30.621 37.585 1.00 25.70 2074 TYR B O 1
ATOM 1444 N N . GLY B 2 59 ? 40.795 28.392 37.370 1.00 29.82 2075 GLY B N 1
ATOM 1445 C CA . GLY B 2 59 ? 41.170 28.146 38.759 1.00 30.27 2075 GLY B CA 1
ATOM 1446 C C . GLY B 2 59 ? 42.469 28.794 39.192 1.00 28.68 2075 GLY B C 1
ATOM 1447 O O . GLY B 2 59 ? 42.544 29.395 40.277 1.00 26.86 2075 GLY B O 1
ATOM 1448 N N . ARG B 2 60 ? 43.496 28.676 38.344 1.00 29.99 2076 ARG B N 1
ATOM 1449 C CA . ARG B 2 60 ? 44.812 29.276 38.628 1.00 29.29 2076 ARG B CA 1
ATOM 1450 C C . ARG B 2 60 ? 44.675 30.805 38.756 1.00 25.31 2076 ARG B C 1
ATOM 1451 O O . ARG B 2 60 ? 45.229 31.440 39.686 1.00 23.08 2076 ARG B O 1
ATOM 1459 N N . ASP B 2 61 ? 43.945 31.418 37.821 1.00 23.75 2077 ASP B N 1
ATOM 1460 C CA . ASP B 2 61 ? 43.749 32.876 37.840 1.00 21.22 2077 ASP B CA 1
ATOM 1461 C C . ASP B 2 61 ? 43.039 33.344 39.124 1.00 19.37 2077 ASP B C 1
ATOM 1462 O O . ASP B 2 61 ? 43.391 34.374 39.709 1.00 19.12 2077 ASP B O 1
ATOM 1467 N N . LEU B 2 62 ? 42.014 32.592 39.528 1.00 19.70 2078 LEU B N 1
ATOM 1468 C CA . LEU B 2 62 ? 41.299 32.956 40.752 1.00 17.49 2078 LEU B CA 1
ATOM 1469 C C . LEU B 2 62 ? 42.149 32.775 41.992 1.00 18.82 2078 LEU B C 1
ATOM 1470 O O . LEU B 2 62 ? 42.095 33.592 42.887 1.00 17.98 2078 LEU B O 1
ATOM 1475 N N A MET B 2 63 ? 42.971 31.733 42.012 0.50 19.99 2079 MET B N 1
ATOM 1476 N N B MET B 2 63 ? 42.944 31.708 42.032 0.50 19.56 2079 MET B N 1
ATOM 1477 C CA A MET B 2 63 ? 43.882 31.518 43.145 0.50 21.67 2079 MET B CA 1
ATOM 1478 C CA B MET B 2 63 ? 43.887 31.513 43.147 0.50 20.33 2079 MET B CA 1
ATOM 1479 C C A MET B 2 63 ? 44.932 32.615 43.220 0.50 20.05 2079 MET B C 1
ATOM 1480 C C B MET B 2 63 ? 44.812 32.731 43.220 0.50 19.14 2079 MET B C 1
ATOM 1481 O O A MET B 2 63 ? 45.392 32.994 44.316 0.50 19.04 2079 MET B O 1
ATOM 1482 O O B MET B 2 63 ? 45.054 33.316 44.301 0.50 17.75 2079 MET B O 1
ATOM 1491 N N . GLU B 2 64 ? 45.303 33.152 42.059 1.00 17.79 2080 GLU B N 1
ATOM 1492 C CA . GLU B 2 64 ? 46.257 34.272 42.033 1.00 18.11 2080 GLU B CA 1
ATOM 1493 C C . GLU B 2 64 ? 45.565 35.541 42.532 1.00 16.18 2080 GLU B C 1
ATOM 1494 O O . GLU B 2 64 ? 46.117 36.341 43.297 1.00 16.57 2080 GLU B O 1
ATOM 1500 N N . ALA B 2 65 ? 44.336 35.764 42.087 1.00 16.08 2081 ALA B N 1
ATOM 1501 C CA . ALA B 2 65 ? 43.587 36.888 42.594 1.00 13.61 2081 ALA B CA 1
ATOM 1502 C C . ALA B 2 65 ? 43.448 36.872 44.123 1.00 14.23 2081 ALA B C 1
ATOM 1503 O O . ALA B 2 65 ? 43.619 37.915 44.772 1.00 14.20 2081 ALA B O 1
ATOM 1505 N N . GLN B 2 66 ? 43.179 35.710 44.694 1.00 14.92 2082 GLN B N 1
ATOM 1506 C CA . GLN B 2 66 ? 43.116 35.591 46.154 1.00 16.36 2082 GLN B CA 1
ATOM 1507 C C . GLN B 2 66 ? 44.476 35.926 46.792 1.00 16.85 2082 GLN B C 1
ATOM 1508 O O . GLN B 2 66 ? 44.520 36.539 47.871 1.00 17.07 2082 GLN B O 1
ATOM 1514 N N A GLU B 2 67 ? 45.571 35.537 46.144 0.70 16.98 2083 GLU B N 1
ATOM 1515 N N B GLU B 2 67 ? 45.566 35.539 46.127 0.30 16.63 2083 GLU B N 1
ATOM 1516 C CA A GLU B 2 67 ? 46.897 35.846 46.699 0.70 17.71 2083 GLU B CA 1
ATOM 1517 C CA B GLU B 2 67 ? 46.920 35.831 46.624 0.30 16.95 2083 GLU B CA 1
ATOM 1518 C C A GLU B 2 67 ? 47.081 37.370 46.741 0.70 15.81 2083 GLU B C 1
ATOM 1519 C C B GLU B 2 67 ? 47.213 37.326 46.652 0.30 15.54 2083 GLU B C 1
ATOM 1520 O O A GLU B 2 67 ? 47.542 37.914 47.743 0.70 15.34 2083 GLU B O 1
ATOM 1521 O O B GLU B 2 67 ? 47.911 37.803 47.548 0.30 15.96 2083 GLU B O 1
ATOM 1532 N N . TRP B 2 68 ? 46.672 38.060 45.685 1.00 13.93 2084 TRP B N 1
ATOM 1533 C CA . TRP B 2 68 ? 46.812 39.511 45.685 1.00 13.45 2084 TRP B CA 1
ATOM 1534 C C . TRP B 2 68 ? 45.914 40.128 46.772 1.00 15.01 2084 TRP B C 1
ATOM 1535 O O . TRP B 2 68 ? 46.308 41.106 47.418 1.00 15.81 2084 TRP B O 1
ATOM 1546 N N . CYS B 2 69 ? 44.701 39.592 46.976 1.00 14.45 2085 CYS B N 1
ATOM 1547 C CA . CYS B 2 69 ? 43.842 40.126 48.049 1.00 16.71 2085 CYS B CA 1
ATOM 1548 C C . CYS B 2 69 ? 44.462 39.892 49.436 1.00 17.91 2085 CYS B C 1
ATOM 1549 O O . CYS B 2 69 ? 44.386 40.749 50.309 1.00 18.14 2085 CYS B O 1
ATOM 1552 N N . ARG B 2 70 ? 45.045 38.716 49.661 1.00 18.07 2086 ARG B N 1
ATOM 1553 C CA . ARG B 2 70 ? 45.699 38.407 50.935 1.00 19.85 2086 ARG B CA 1
ATOM 1554 C C . ARG B 2 70 ? 46.872 39.342 51.134 1.00 19.26 2086 ARG B C 1
ATOM 1555 O O . ARG B 2 70 ? 47.122 39.800 52.257 1.00 21.93 2086 ARG B O 1
ATOM 1563 N N . LYS B 2 71 ? 47.579 39.673 50.056 1.00 17.88 2087 LYS B N 1
ATOM 1564 C CA . LYS B 2 71 ? 48.648 40.650 50.194 1.00 19.41 2087 LYS B CA 1
ATOM 1565 C C . LYS B 2 71 ? 48.096 42.026 50.579 1.00 18.72 2087 LYS B C 1
ATOM 1566 O O . LYS B 2 71 ? 48.635 42.690 51.501 1.00 20.86 2087 LYS B O 1
ATOM 1572 N N . TYR B 2 72 ? 47.046 42.456 49.879 1.00 18.06 2088 TYR B N 1
ATOM 1573 C CA . TYR B 2 72 ? 46.377 43.709 50.248 1.00 18.56 2088 TYR B CA 1
ATOM 1574 C C . TYR B 2 72 ? 46.030 43.771 51.738 1.00 20.58 2088 TYR B C 1
ATOM 1575 O O . TYR B 2 72 ? 46.158 44.828 52.367 1.00 21.41 2088 TYR B O 1
ATOM 1584 N N A MET B 2 73 ? 45.572 42.661 52.312 0.50 21.06 2089 MET B N 1
ATOM 1585 N N B MET B 2 73 ? 45.577 42.668 52.325 0.50 21.46 2089 MET B N 1
ATOM 1586 C CA A MET B 2 73 ? 45.206 42.659 53.729 0.50 24.00 2089 MET B CA 1
ATOM 1587 C CA B MET B 2 73 ? 45.186 42.702 53.737 0.50 25.12 2089 MET B CA 1
ATOM 1588 C C A MET B 2 73 ? 46.375 43.083 54.609 0.50 24.63 2089 MET B C 1
ATOM 1589 C C B MET B 2 73 ? 46.371 43.001 54.669 0.50 25.26 2089 MET B C 1
ATOM 1590 O O A MET B 2 73 ? 46.187 43.746 55.629 0.50 27.26 2089 MET B O 1
ATOM 1591 O O B MET B 2 73 ? 46.188 43.488 55.792 0.50 28.12 2089 MET B O 1
ATOM 1600 N N . LYS B 2 74 ? 47.584 42.693 54.208 1.00 22.73 2090 LYS B N 1
ATOM 1601 C CA . LYS B 2 74 ? 48.808 43.061 54.928 1.00 24.17 2090 LYS B CA 1
ATOM 1602 C C . LYS B 2 74 ? 49.367 44.437 54.484 1.00 22.38 2090 LYS B C 1
ATOM 1603 O O . LYS B 2 74 ? 49.802 45.221 55.319 1.00 23.98 2090 LYS B O 1
ATOM 1609 N N . SER B 2 75 ? 49.334 44.717 53.182 1.00 20.22 2091 SER B N 1
ATOM 1610 C CA . SER B 2 75 ? 50.000 45.927 52.681 1.00 20.49 2091 SER B CA 1
ATOM 1611 C C . SER B 2 75 ? 49.152 47.179 52.756 1.00 20.37 2091 SER B C 1
ATOM 1612 O O . SER B 2 75 ? 49.718 48.272 52.952 1.00 22.50 2091 SER B O 1
ATOM 1615 N N . GLY B 2 76 ? 47.844 47.028 52.583 1.00 21.55 2092 GLY B N 1
ATOM 1616 C CA . GLY B 2 76 ? 46.954 48.166 52.410 1.00 23.17 2092 GLY B CA 1
ATOM 1617 C C . GLY B 2 76 ? 47.199 48.919 51.106 1.00 21.68 2092 GLY B C 1
ATOM 1618 O O . GLY B 2 76 ? 46.649 49.991 50.910 1.00 24.94 2092 GLY B O 1
ATOM 1619 N N . ASN B 2 77 ? 48.068 48.387 50.238 1.00 21.79 2093 ASN B N 1
ATOM 1620 C CA . ASN B 2 77 ? 48.394 49.073 48.991 1.00 21.45 2093 ASN B CA 1
ATOM 1621 C C . ASN B 2 77 ? 47.305 48.776 47.971 1.00 20.11 2093 ASN B C 1
ATOM 1622 O O . ASN B 2 77 ? 47.155 47.619 47.565 1.00 19.03 2093 ASN B O 1
ATOM 1627 N N . VAL B 2 78 ? 46.563 49.783 47.535 1.00 20.97 2094 VAL B N 1
ATOM 1628 C CA . VAL B 2 78 ? 45.480 49.525 46.582 1.00 19.55 2094 VAL B CA 1
ATOM 1629 C C . VAL B 2 78 ? 45.955 48.915 45.256 1.00 19.08 2094 VAL B C 1
ATOM 1630 O O . VAL B 2 78 ? 45.183 48.200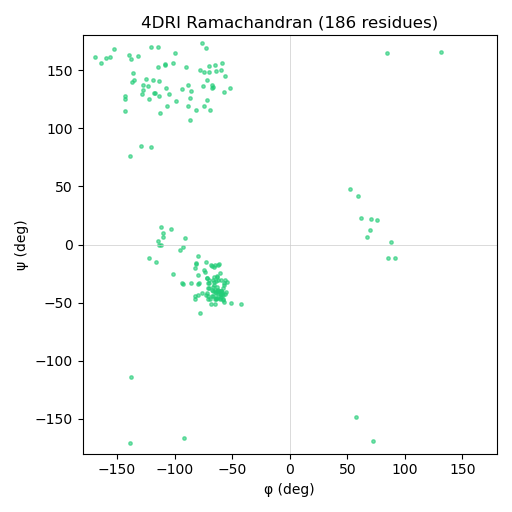 44.611 1.00 19.35 2094 VAL B O 1
ATOM 1634 N N . LYS B 2 79 ? 47.209 49.121 44.876 1.00 21.06 2095 LYS B N 1
ATOM 1635 C CA . LYS B 2 79 ? 47.751 48.483 43.684 1.00 21.55 2095 LYS B CA 1
ATOM 1636 C C . LYS B 2 79 ? 47.626 46.966 43.762 1.00 19.18 2095 LYS B C 1
ATOM 1637 O O . LYS B 2 79 ? 47.464 46.308 42.736 1.00 17.93 2095 LYS B O 1
ATOM 1643 N N . ASP B 2 80 ? 47.718 46.381 44.967 1.00 17.87 2096 ASP B N 1
ATOM 1644 C CA . ASP B 2 80 ? 47.530 44.954 45.140 1.00 16.62 2096 ASP B CA 1
ATOM 1645 C C . ASP B 2 80 ? 46.092 44.533 44.869 1.00 15.47 2096 ASP B C 1
ATOM 1646 O O . ASP B 2 80 ? 45.850 43.496 44.228 1.00 15.01 2096 ASP B O 1
ATOM 1651 N N . LEU B 2 81 ? 45.132 45.346 45.287 1.00 17.06 2097 LEU B N 1
ATOM 1652 C CA . LEU B 2 81 ? 43.769 45.035 44.985 1.00 16.15 2097 LEU B CA 1
ATOM 1653 C C . LEU B 2 81 ? 43.457 45.213 43.489 1.00 16.62 2097 LEU B C 1
ATOM 1654 O O . LEU B 2 81 ? 42.641 44.485 42.910 1.00 16.53 2097 LEU B O 1
ATOM 1659 N N . THR B 2 82 ? 44.119 46.173 42.861 1.00 15.73 2098 THR B N 1
ATOM 1660 C CA . THR B 2 82 ? 43.980 46.380 41.439 1.00 16.48 2098 THR B CA 1
ATOM 1661 C C . THR B 2 82 ? 44.466 45.175 40.638 1.00 15.02 2098 THR B C 1
ATOM 1662 O O . THR B 2 82 ? 43.858 44.796 39.651 1.00 15.12 2098 THR B O 1
ATOM 1666 N N . GLN B 2 83 ? 45.581 44.568 41.074 1.00 1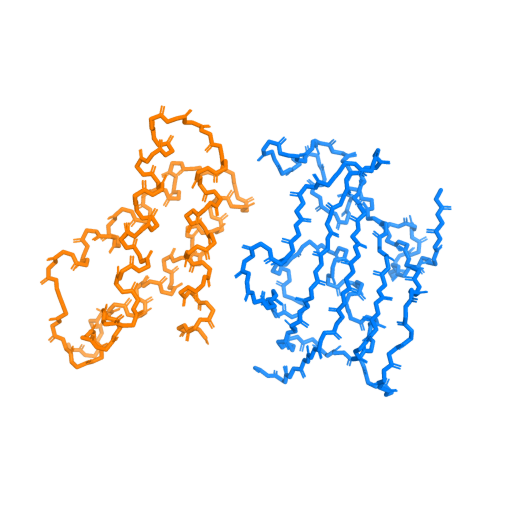4.64 2099 GLN B N 1
ATOM 1667 C CA . GLN B 2 83 ? 46.076 43.350 40.446 1.00 14.36 2099 GLN B CA 1
ATOM 1668 C C . GLN B 2 83 ? 45.023 42.278 40.553 1.00 13.62 2099 GLN B C 1
ATOM 1669 O O . GLN B 2 83 ? 44.801 41.518 39.631 1.00 14.16 2099 GLN B O 1
ATOM 1675 N N . ALA B 2 84 ? 44.381 42.166 41.722 1.00 13.37 2100 ALA B N 1
ATOM 1676 C CA . ALA B 2 84 ? 43.388 41.101 41.891 1.00 12.12 2100 ALA B CA 1
ATOM 1677 C C . ALA B 2 84 ? 42.235 41.341 40.897 1.00 11.68 2100 ALA B C 1
ATOM 1678 O O . ALA B 2 84 ? 41.764 40.419 40.244 1.00 12.82 2100 ALA B O 1
ATOM 1680 N N . TRP B 2 85 ? 41.771 42.605 40.835 1.00 12.29 2101 TRP B N 1
ATOM 1681 C CA . TRP B 2 85 ? 40.659 42.918 39.933 1.00 12.46 2101 TRP B CA 1
ATOM 1682 C C . TRP B 2 85 ? 41.014 42.758 38.464 1.00 12.82 2101 TRP B C 1
ATOM 1683 O O . TRP B 2 85 ? 40.141 42.427 37.682 1.00 13.27 2101 TRP B O 1
ATOM 1694 N N . ASP B 2 86 ? 42.295 42.937 38.087 1.00 13.24 2102 ASP B N 1
ATOM 1695 C CA . ASP B 2 86 ? 42.654 42.619 36.697 1.00 14.68 2102 ASP B CA 1
ATOM 1696 C C . ASP B 2 86 ? 42.402 41.138 36.413 1.00 14.44 2102 ASP B C 1
ATOM 1697 O O . ASP B 2 86 ? 41.934 40.782 35.321 1.00 15.68 2102 ASP B O 1
ATOM 1702 N N . LEU B 2 87 ? 42.725 40.276 37.394 1.00 14.17 2103 LEU B N 1
ATOM 1703 C CA . LEU B 2 87 ? 42.473 38.847 37.223 1.00 14.42 2103 LEU B CA 1
ATOM 1704 C C . LEU B 2 87 ? 40.982 38.518 37.275 1.00 13.45 2103 LEU B C 1
ATOM 1705 O O . LEU B 2 87 ? 40.477 37.735 36.437 1.00 14.65 2103 LEU B O 1
ATOM 1710 N N . TYR B 2 88 ? 40.254 39.098 38.232 1.00 12.81 2104 TYR B N 1
ATOM 1711 C CA . TYR B 2 88 ? 38.809 38.835 38.271 1.00 13.67 2104 TYR B CA 1
ATOM 1712 C C . TYR B 2 88 ? 38.164 39.277 36.960 1.00 13.91 2104 TYR B C 1
ATOM 1713 O O . TYR B 2 88 ? 37.277 38.582 36.439 1.00 16.02 2104 TYR B O 1
ATOM 1722 N N . TYR B 2 89 ? 38.586 40.446 36.422 1.00 14.48 2105 TYR B N 1
ATOM 1723 C CA . TYR B 2 89 ? 38.022 40.969 35.157 1.00 15.99 2105 TYR B CA 1
ATOM 1724 C C . TYR B 2 89 ? 38.375 40.001 34.018 1.00 16.98 2105 TYR B C 1
ATOM 1725 O O . TYR B 2 89 ? 37.544 39.713 33.164 1.00 19.32 2105 TYR B O 1
ATOM 1734 N N . HIS B 2 90 ? 39.606 39.495 34.013 1.00 17.69 2106 HIS B N 1
ATOM 1735 C CA . HIS B 2 90 ? 40.088 38.615 32.953 1.00 19.72 2106 HIS B CA 1
ATOM 1736 C C . HIS B 2 90 ? 39.198 37.374 32.874 1.00 19.54 2106 HIS B C 1
ATOM 1737 O O . HIS B 2 90 ? 38.854 36.906 31.781 1.00 22.08 2106 HIS B O 1
ATOM 1744 N N . VAL B 2 91 ? 38.855 36.850 34.058 1.00 18.65 2107 VAL B N 1
ATOM 1745 C CA . VAL B 2 91 ? 37.955 35.681 34.209 1.00 20.39 2107 VAL B CA 1
ATOM 1746 C C . VAL B 2 91 ? 36.529 36.068 33.794 1.00 20.12 2107 VAL B C 1
ATOM 1747 O O . VAL B 2 91 ? 35.897 35.407 32.968 1.00 22.63 2107 VAL B O 1
ATOM 1751 N N . PHE B 2 92 ? 36.036 37.163 34.365 1.00 18.59 2108 PHE B N 1
ATOM 1752 C CA . PHE B 2 92 ? 34.660 37.589 34.121 1.00 20.16 2108 PHE B CA 1
ATOM 1753 C C . PHE B 2 92 ? 34.390 37.819 32.635 1.00 22.04 2108 PHE B C 1
ATOM 1754 O O . PHE B 2 92 ? 33.340 37.434 32.135 1.00 24.22 2108 PHE B O 1
ATOM 1762 N N . ARG B 2 93 ? 35.317 38.479 31.930 1.00 22.40 2109 ARG B N 1
ATOM 1763 C CA . ARG B 2 93 ? 35.063 38.791 30.503 1.00 25.10 2109 ARG B CA 1
ATOM 1764 C C . ARG B 2 93 ? 34.982 37.547 29.616 1.00 28.00 2109 ARG B C 1
ATOM 1765 O O . ARG B 2 93 ? 34.384 37.592 28.536 1.00 30.29 2109 ARG B O 1
ATOM 1773 N N . ARG B 2 94 ? 35.527 36.430 30.098 1.00 27.91 2110 ARG B N 1
ATOM 1774 C CA . ARG B 2 94 ? 35.534 35.162 29.366 1.00 31.64 2110 ARG B CA 1
ATOM 1775 C C . ARG B 2 94 ? 34.340 34.292 29.715 1.00 33.09 2110 ARG B C 1
ATOM 1776 O O . ARG B 2 94 ? 33.829 33.558 28.852 1.00 35.59 2110 ARG B O 1
ATOM 1781 N N . ILE B 2 95 ? 33.888 34.358 30.967 1.00 32.27 2111 ILE B N 1
ATOM 1782 C CA . ILE B 2 95 ? 32.699 33.578 31.354 1.00 35.15 2111 ILE B CA 1
ATOM 1783 C C . ILE B 2 95 ? 31.404 34.272 30.973 1.00 37.66 2111 ILE B C 1
ATOM 1784 O O . ILE B 2 95 ? 30.367 33.628 30.851 1.00 41.19 2111 ILE B O 1
ATOM 1789 N N . SER B 2 96 ? 31.466 35.577 30.761 1.00 38.18 2112 SER B N 1
ATOM 1790 C CA . SER B 2 96 ? 30.278 36.349 30.442 1.00 40.99 2112 SER B CA 1
ATOM 1791 C C . SER B 2 96 ? 30.153 36.534 28.932 1.00 43.54 2112 SER B C 1
ATOM 1792 O O . SER B 2 96 ? 29.048 36.545 28.379 1.00 47.26 2112 SER B O 1
#

CATH classification: 3.10.50.40

InterPro domains:
  IPR001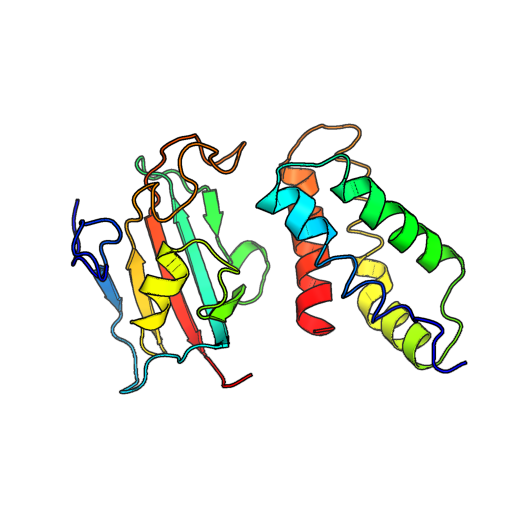179 FKBP-type peptidyl-prolyl cis-trans isomerase domain [PF00254] (44-135)
  IPR001179 FKBP-type peptidyl-prolyl cis-trans isomerase domain [PF00254] (160-248)
  IPR001179 FKBP-type peptidyl-prolyl cis-trans isomerase domain [PS50059] (50-138)
  IPR001179 FKBP-type peptidyl-prolyl cis-trans isomerase domain [PS50059] (165-251)
  IPR011990 Tetratricopeptide-like helical domain superfamily [G3DSA:1.25.40.10] (254-411)
  IPR011990 Tetratricopeptide-like helical domain superfamily [SSF48452] (256-416)
  IPR019734 Tetratricopeptide repeat [PF00515] (319-348)
  IPR019734 Tetratricopeptide repeat [PF13181] (354-384)
  IPR019734 Tetratricopeptide repeat [PS50005] (317-350)
  IPR019734 Tetratricopeptide repeat [PS50005] (351-384)
  IPR019734 Tetratricopeptide repeat [SM00028] (317-350)
  IPR019734 Tetratricopeptide repeat [SM00028] (351-384)
  IPR046357 Peptidyl-prolyl cis-trans isomerase domain superfamily [G3DSA:3.10.50.40] (14-140)
  IPR046357 Peptidyl-prolyl cis-trans isomerase domain superfamily [G3DSA:3.10.50.40] (141-253)
  IPR050754 Peptidyl-prolyl cis-trans isomerase FKBP4/5/8-like [PTHR46512] (140-431)

Solvent-accessible surface area: 12286 Å² total; per-residue (Å²): 136,137,29,125,23,32,0,116,162,130,70,104,2,0,1,23,54,72,119,109,120,14,115,43,98,56,54,8,140,143,30,14,44,0,51,0,31,20,78,0,77,26,82,120,42,138,110,23,33,7,0,106,104,57,135,49,42,36,10,10,22,4,37,135,61,104,27,24,134,0,9,24,50,0,0,40,51,0,64,91,17,7,32,0,58,0,10,0,40,18,126,24,20,84,23,87,50,9,43,130,88,95,8,66,57,101,16,32,0,76,14,69,0,43,0,53,55,44,105,63,95,95,115,177,96,74,46,4,85,92,63,0,48,104,9,2,89,66,0,33,115,20,31,122,44,89,162,56,44,152,8,0,18,104,37,2,103,80,12,13,56,51,26,138,97,24,53,91,45,165,138,13,72,68,3,54,88,61,30,7,149,21,2,135,52,0,31,120,63,10,137,105,37,127,179,56,48,72,40,142,10,0,56,81,0,21,41,25,0,49,60,0,47,43,93,21,77

Foldseek 3Di:
DDADQQDPVSPSQKGKDWPDAADDPDADDQFKKWWKWKWKAFPVRHTDDTQCVVVGTDIDTAPPPPAFQNCNRVSRPGDAQIKMKMWGFCVRHVAQVFDPDVTHHRTTMIMIMTTHDIGND/DVPDDALLVLLLVLLVVLCCCCVVVVHNPVSCVSLVVSLVVCVVPHPDPVRPVLCVVQVVLQVVLVVLVVVCVVPVDVVSNVSSVVSSVVSNVVSD

Organism: Homo sapiens (NCBI:txid9606)

Nearest PDB structures (foldseek):
  3o5f-assembly1_A  TM=9.922E-01  e=4.911E-22  Homo sapiens
  4r0x-assembly1_A  TM=9.825E-01  e=1.017E-21  Homo sapiens
  8pja-assembly1_A  TM=9.691E-01  e=2.949E-21  Homo sapiens
  6rcy-assembly1_A  TM=9.888E-01  e=7.984E-19  Homo sapiens
  1r9h-assembly1_A  TM=9.860E-01  e=3.600E-17  Caenorhabditis elegans

Sequence (217 aa):
EQGEDITSKKDRGVLKIVKRVGNGEETPMIGDKVYVHYKGKLSNGKKFDSSHDRNEPFVFSLGKGQVIKAWDIGVATMKKGEICHLLLCKPEYAYGSAGSLPKIPSNNATLFFEIELLDFKKGEGAMDPEFMEMMWHEGLEEEASRLYFGERNVKKGMFEVLEPLHAMMERGPQTLKETSFNQAYGRDLMMEAQEEWCRKYMMKSGNVKDLTQAWDLYYHVFRRIS

GO terms:
  GO:0030674 protein-macromolecule adaptor activity (F, IDA)
  GO:0051898 negative regulation of phosphatidylinositol 3-kinase/protein kinase B signal transduction (P, IDA)
  GO:0005737 cytoplasm (C, IC)
  GO:0003755 peptidyl-prolyl cis-trans isomerase activity (F, IDA)
  GO:0006457 protein folding (P, IDA)
  GO:0005528 FK506 binding (F, TAS)
  GO:0006457 protein folding (P, TAS)
  GO:0005829 cytosol (C, TAS)
  GO:0005515 protein binding (F, IPI)
  GO:0070062 extracellular exosome (C, HDA)
  GO:0016020 membrane (C, HDA)
  GO:0031072 heat shock protein binding (F, IPI)

B-factor: mean 25.46, std 11.49, range [10.28, 80.84]